Protein AF-A0A1W9VV01-F1 (afdb_monomer_lite)

Radius of gyration: 23.7 Å; chains: 1; bounding box: 53×58×64 Å

Foldseek 3Di:
DWWFDDPLEIEAEPDDDPPTHTDDPVVSLPRPDDYHQDEPEDPVQDDPDDDDQALQPRHDPHDDPCSLQRDPDDPDDDDPSPGRDPPDDDDHDDDDDPLCQLVDQEREDPDWPDDDDQPPPDPVVLVVRCVGVLVVLLVVLCSQLVVLRDHAYEYEDPPFQVSLVSSQQSNQADPVSDGPHSTDDQLSYWGQQQQLLLVQLCVVLCVDPQLPCCVPAKWWKFGNAPLIWIFSGQVDTDPVVRVVSNVSSNCVQVVCVVVVDGPVPSSCPRGVPPVVVQQVVQHWHWIFGDDPQGRMITTWGQDPVTIDGDDGDGDPVSVVSNVVSRVVRNPPD

Secondary structure (DSSP, 8-state):
-EEEEETTEEEEESS--TTSEEE-HHHHHH--SPEEEE----TTTS-S-----SGGGTT-SS-SGGGTS--S---S---GGG-----S-PPP--PPPGGGTTSSSEEEE---S----TT--SHHHHHHHHHHHHHHHHHHHHHHHHTT--SEEEE-SSSHHHHHHHHHHHHTB-TTS-B---S--GGGEEE--HHHHHHHHHHHHTTSGGGTTHHHH-EEEBSSSTT-EEES-SSS--HHHHHHHHHHHHHHHHHHHHTT----HHHHHHTTTHHHHHHHTT--EEEEEEETTEEEEEEEEEETTEEEEPP----HHHHHHHHHHHHHHHT--

Structure (mmCIF, N/CA/C/O backbone):
data_AF-A0A1W9VV01-F1
#
_entry.id   AF-A0A1W9VV01-F1
#
loop_
_atom_site.group_PDB
_atom_site.id
_atom_site.type_symbol
_atom_site.label_atom_id
_atom_site.label_alt_id
_atom_site.label_comp_id
_atom_site.label_asym_id
_atom_site.label_entity_id
_atom_site.label_seq_id
_atom_site.pdbx_PDB_ins_code
_atom_site.Cartn_x
_atom_site.Cartn_y
_atom_site.Cartn_z
_atom_site.occupancy
_atom_site.B_iso_or_equiv
_atom_site.auth_seq_id
_atom_site.auth_comp_id
_atom_site.auth_asym_id
_atom_site.auth_atom_id
_atom_site.pdbx_PDB_model_num
ATOM 1 N N . MET A 1 1 ? -23.853 11.837 32.592 1.00 88.56 1 MET A N 1
ATOM 2 C CA . MET A 1 1 ? -22.541 12.184 32.007 1.00 88.56 1 MET A CA 1
ATOM 3 C C . MET A 1 1 ? -21.807 13.100 32.971 1.00 88.56 1 MET A C 1
ATOM 5 O O . MET A 1 1 ? -22.450 13.929 33.605 1.00 88.56 1 MET A O 1
ATOM 9 N N . PHE A 1 2 ? -20.499 12.924 33.119 1.00 94.12 2 PHE A N 1
ATOM 10 C CA . PHE A 1 2 ? -19.652 13.734 33.989 1.00 94.12 2 PHE A CA 1
ATOM 11 C C . PHE A 1 2 ? -18.648 14.516 33.146 1.00 94.12 2 PHE A C 1
ATOM 13 O O . PHE A 1 2 ? -18.072 13.958 32.209 1.00 94.12 2 PHE A O 1
ATOM 20 N N . PHE A 1 3 ? -18.446 15.783 33.500 1.00 95.31 3 PHE A N 1
ATOM 21 C CA . PHE A 1 3 ? -17.540 16.702 32.821 1.00 95.31 3 PHE A CA 1
ATOM 22 C C . PHE A 1 3 ? -16.411 17.080 33.767 1.00 95.31 3 PHE A C 1
ATOM 24 O O . PHE A 1 3 ? -16.645 17.394 34.936 1.00 95.31 3 PHE A O 1
ATOM 31 N N . TYR A 1 4 ? -15.190 17.058 33.252 1.00 96.62 4 TYR A N 1
ATOM 32 C CA . TYR A 1 4 ? -13.995 17.372 34.016 1.00 96.62 4 TYR A CA 1
ATOM 33 C C . TYR A 1 4 ? -13.084 18.306 33.242 1.00 96.62 4 TYR A C 1
ATOM 35 O O . TYR A 1 4 ? -13.051 18.294 32.009 1.00 96.62 4 TYR A O 1
ATOM 43 N N . LYS A 1 5 ? -12.279 19.054 33.990 1.00 94.56 5 LYS A N 1
ATOM 44 C CA . LYS A 1 5 ? -11.192 19.863 33.459 1.00 94.56 5 LYS A CA 1
ATOM 45 C C . LYS A 1 5 ? -9.866 19.330 33.969 1.00 94.56 5 LYS A C 1
ATOM 47 O O . LYS A 1 5 ? -9.645 19.236 35.175 1.00 94.56 5 LYS A O 1
ATOM 52 N N . LEU A 1 6 ? -8.967 18.997 33.050 1.00 92.94 6 LEU A N 1
ATOM 53 C CA . LEU A 1 6 ? -7.602 18.603 33.378 1.00 92.94 6 LEU A CA 1
ATOM 54 C C . LEU A 1 6 ? -6.635 19.479 32.588 1.00 92.94 6 LEU A C 1
ATOM 56 O O . LEU A 1 6 ? -6.477 19.307 31.377 1.00 92.94 6 LEU A O 1
ATOM 60 N N . LYS A 1 7 ? -5.977 20.409 33.292 1.00 89.06 7 LYS A N 1
ATOM 61 C CA . LYS A 1 7 ? -5.251 21.532 32.675 1.00 89.06 7 LYS A CA 1
ATOM 62 C C . LYS A 1 7 ? -6.224 22.324 31.787 1.00 89.06 7 LYS A C 1
ATOM 64 O O . LYS A 1 7 ? -7.290 22.700 32.264 1.00 89.06 7 LYS A O 1
ATOM 69 N N . ASP A 1 8 ? -5.910 22.488 30.507 1.00 86.81 8 ASP A N 1
ATOM 70 C CA . ASP A 1 8 ? -6.761 23.191 29.541 1.00 86.81 8 ASP A CA 1
ATOM 71 C C . ASP A 1 8 ? -7.667 22.245 28.735 1.00 86.81 8 ASP A C 1
ATOM 73 O O . ASP A 1 8 ? -8.337 22.662 27.802 1.00 86.81 8 ASP A O 1
ATOM 77 N N . ARG A 1 9 ? -7.711 20.948 29.068 1.00 92.38 9 ARG A N 1
ATOM 78 C CA . ARG A 1 9 ? -8.485 19.951 28.310 1.00 92.38 9 ARG A CA 1
ATOM 79 C C . ARG A 1 9 ? -9.783 19.600 29.015 1.00 92.38 9 ARG A C 1
ATOM 81 O O . ARG A 1 9 ? -9.813 19.459 30.240 1.00 92.38 9 ARG A O 1
ATOM 88 N N . ILE A 1 10 ? -10.823 19.377 28.218 1.00 94.94 10 ILE A N 1
ATOM 89 C CA . ILE A 1 10 ? -12.114 18.880 28.694 1.00 94.94 10 ILE A CA 1
ATOM 90 C C . ILE A 1 10 ? -12.129 17.363 28.588 1.00 94.94 10 ILE A C 1
ATOM 92 O O . ILE A 1 10 ? -11.768 16.802 27.553 1.00 94.94 10 ILE A O 1
ATOM 96 N N . LEU A 1 11 ? -12.552 16.702 29.661 1.00 95.12 11 LEU A N 1
ATOM 97 C CA . LEU A 1 11 ? -12.747 15.260 29.700 1.00 95.12 11 LEU A CA 1
ATOM 98 C C . LEU A 1 11 ? -14.219 14.958 29.986 1.00 95.12 11 LEU A C 1
ATOM 100 O O . LEU A 1 11 ? -14.830 15.586 30.849 1.00 95.12 11 LEU A O 1
ATOM 104 N N . ILE A 1 12 ? -14.773 13.972 29.290 1.00 94.25 12 ILE A N 1
ATOM 105 C CA . ILE A 1 12 ? -16.172 13.558 29.415 1.00 94.25 12 ILE A CA 1
ATOM 106 C C . ILE A 1 12 ? -16.223 12.066 29.707 1.00 94.25 12 ILE A C 1
ATOM 108 O O . ILE A 1 12 ? -15.514 11.285 29.080 1.00 94.25 12 ILE A O 1
ATOM 112 N N . SER A 1 13 ? -17.066 11.654 30.650 1.00 92.50 13 SER A N 1
ATOM 113 C CA . SER A 1 13 ? -17.154 10.258 31.082 1.00 92.50 13 SER A CA 1
ATOM 114 C C . SER A 1 13 ? -18.581 9.836 31.438 1.00 92.50 13 SER A C 1
ATOM 116 O O . SER A 1 13 ? -19.396 10.647 31.882 1.00 92.50 13 SER A O 1
ATOM 118 N N . GLN A 1 14 ? -18.873 8.538 31.302 1.00 90.69 14 GLN A N 1
ATOM 119 C CA . GLN A 1 14 ? -20.067 7.906 31.888 1.00 90.69 14 GLN A CA 1
ATOM 120 C C . GLN A 1 14 ? -19.870 7.487 33.350 1.00 90.69 14 GLN A C 1
ATOM 122 O O . GLN A 1 14 ? -20.840 7.279 34.068 1.00 90.69 14 GLN A O 1
ATOM 127 N N . SER A 1 15 ? -18.621 7.360 33.796 1.00 91.38 15 SER A N 1
ATOM 128 C CA . SER A 1 15 ? -18.274 7.007 35.173 1.00 91.38 15 SER A CA 1
ATOM 129 C C . SER A 1 15 ? -17.697 8.199 35.926 1.00 91.38 15 SER A C 1
ATOM 131 O O . SER A 1 15 ? -16.974 9.008 35.341 1.00 91.38 15 SER A O 1
ATOM 133 N N . GLU A 1 16 ? -17.961 8.260 37.227 1.00 94.19 16 GLU A N 1
ATOM 134 C CA . GLU A 1 16 ? -17.388 9.285 38.092 1.00 94.19 16 GLU A CA 1
ATOM 135 C C . GLU A 1 16 ? -15.919 8.983 38.443 1.00 94.19 16 GLU A C 1
ATOM 137 O O . GLU A 1 16 ? -15.538 7.823 38.640 1.00 94.19 16 GLU A O 1
ATOM 142 N N . TYR A 1 17 ? -15.110 10.041 38.502 1.00 93.88 17 TYR A N 1
ATOM 143 C CA . TYR A 1 17 ? -13.709 10.049 38.918 1.00 93.88 17 TYR A CA 1
ATOM 144 C C . TYR A 1 17 ? -13.515 11.131 39.982 1.00 93.88 17 TYR A C 1
ATOM 146 O O . TYR A 1 17 ? -13.617 12.321 39.687 1.00 93.88 17 TYR A O 1
ATOM 154 N N . SER A 1 18 ? -13.262 10.711 41.220 1.00 93.31 18 SER A N 1
ATOM 155 C CA . SER A 1 18 ? -13.102 11.593 42.386 1.00 93.31 18 SER A CA 1
ATOM 156 C C . SER A 1 18 ? -11.842 12.460 42.332 1.00 93.31 18 SER A C 1
ATOM 158 O O . SER A 1 18 ? -11.779 13.526 42.933 1.00 93.31 18 SER A O 1
ATOM 160 N N . GLU A 1 19 ? -10.831 11.988 41.615 1.00 94.19 19 GLU A N 1
ATOM 161 C CA . GLU A 1 19 ? -9.508 12.585 41.481 1.00 94.19 19 GLU A CA 1
ATOM 162 C C . GLU A 1 19 ? -9.430 13.659 40.385 1.00 94.19 19 GLU A C 1
ATOM 164 O O . GLU A 1 19 ? -8.401 14.320 40.237 1.00 94.19 19 GLU A O 1
ATOM 169 N N . LEU A 1 20 ? -10.497 13.832 39.597 1.00 95.06 20 LEU A N 1
ATOM 170 C CA . LEU A 1 20 ? -10.568 14.817 38.522 1.00 95.06 20 LEU A CA 1
ATOM 171 C C . LEU A 1 20 ? -11.398 16.031 38.948 1.00 95.06 20 LEU A C 1
ATOM 173 O O . LEU A 1 20 ? -12.445 15.901 39.579 1.00 95.06 20 LEU A O 1
ATOM 177 N N . ASN A 1 21 ? -10.960 17.225 38.543 1.00 95.12 21 ASN A N 1
ATOM 178 C CA . ASN A 1 21 ? -11.690 18.461 38.814 1.00 95.12 21 ASN A CA 1
ATOM 179 C C . ASN A 1 21 ? -12.990 18.503 37.997 1.00 95.12 21 ASN A C 1
ATOM 181 O O . ASN A 1 21 ? -12.950 18.644 36.771 1.00 95.12 21 ASN A O 1
ATOM 185 N N . ARG A 1 22 ? -14.132 18.350 38.672 1.00 96.88 22 ARG A N 1
ATOM 186 C CA . ARG A 1 22 ? -15.462 18.333 38.056 1.00 96.88 22 ARG A CA 1
ATOM 187 C C . ARG A 1 22 ? -15.891 19.748 37.672 1.00 96.88 22 ARG A C 1
ATOM 189 O O . ARG A 1 22 ? -15.753 20.675 38.461 1.00 96.88 22 ARG A O 1
ATOM 196 N N . ILE A 1 23 ? -16.454 19.885 36.478 1.00 96.44 23 ILE A N 1
ATOM 197 C CA . ILE A 1 23 ? -16.979 21.148 35.947 1.00 96.44 23 ILE A CA 1
ATOM 198 C C . ILE A 1 23 ? -18.443 20.994 35.526 1.00 96.44 23 ILE A C 1
ATOM 200 O O . ILE A 1 23 ? -18.983 19.883 35.482 1.00 96.44 23 ILE A O 1
ATOM 204 N N . SER A 1 24 ? -19.093 22.116 35.222 1.00 95.19 24 SER A N 1
ATOM 205 C CA . SER A 1 24 ? -20.441 22.112 34.647 1.00 95.19 24 SER A CA 1
ATOM 206 C C . SER A 1 24 ? -20.421 21.758 33.153 1.00 95.19 24 SER A C 1
ATOM 208 O O . SER A 1 24 ? -19.409 21.933 32.473 1.00 95.19 24 SER A O 1
ATOM 210 N N . GLU A 1 25 ? -21.554 21.293 32.617 1.00 94.38 25 GLU A N 1
ATOM 211 C CA . GLU A 1 25 ? -21.707 21.097 31.168 1.00 94.38 25 GLU A CA 1
ATOM 212 C C . GLU A 1 25 ? -21.556 22.418 30.399 1.00 94.38 25 GLU A C 1
ATOM 214 O O . GLU A 1 25 ? -20.917 22.443 29.351 1.00 94.38 25 GLU A O 1
ATOM 219 N N . SER A 1 26 ? -22.099 23.521 30.927 1.00 93.62 26 SER A N 1
ATOM 220 C CA . SER A 1 26 ? -21.983 24.846 30.308 1.00 93.62 26 SER A CA 1
ATOM 221 C C . SER A 1 26 ? -20.522 25.268 30.149 1.00 93.62 26 SER A C 1
ATOM 223 O O . SER A 1 26 ? -20.125 25.688 29.067 1.00 93.62 26 SER A O 1
ATOM 225 N N . GLU A 1 27 ? -19.702 25.064 31.185 1.00 93.62 27 GLU A N 1
ATOM 226 C CA . GLU A 1 27 ? -18.260 25.332 31.118 1.00 93.62 27 GLU A CA 1
ATOM 227 C C . GLU A 1 27 ? -17.561 24.429 30.088 1.00 93.62 27 GLU A C 1
ATOM 229 O O . GLU A 1 27 ? -16.717 24.893 29.322 1.00 93.62 27 GLU A O 1
ATOM 234 N N . ALA A 1 28 ? -17.927 23.143 30.021 1.00 92.81 28 ALA A N 1
ATOM 235 C CA . ALA A 1 28 ? -17.377 22.215 29.033 1.00 92.81 28 ALA A CA 1
ATOM 236 C C . ALA A 1 28 ? -17.720 22.626 27.589 1.00 92.81 28 ALA A C 1
ATOM 238 O O . ALA A 1 28 ? -16.863 22.545 26.710 1.00 92.81 28 ALA A O 1
ATOM 239 N N . LYS A 1 29 ? -18.954 23.092 27.362 1.00 92.06 29 LYS A N 1
ATOM 240 C CA . LYS A 1 29 ? -19.480 23.524 26.060 1.00 92.06 29 LYS A CA 1
ATOM 241 C C . LYS A 1 29 ? -18.829 24.809 25.543 1.00 92.06 29 LYS A C 1
ATOM 243 O O . LYS A 1 29 ? -18.696 24.980 24.335 1.00 92.06 29 LYS A O 1
ATOM 248 N N . GLU A 1 30 ? -18.447 25.717 26.435 1.00 91.94 30 GLU A N 1
ATOM 249 C CA . GLU A 1 30 ? -17.781 26.976 26.076 1.00 91.94 30 GLU A CA 1
ATOM 250 C C . GLU A 1 30 ? -16.298 26.793 25.721 1.00 91.94 30 GLU A C 1
ATOM 252 O O . GLU A 1 30 ? -15.673 27.691 25.148 1.00 91.94 30 GLU A O 1
ATOM 257 N N . SER A 1 31 ? -15.728 25.625 26.031 1.00 87.88 31 SER A N 1
ATOM 258 C CA . SER A 1 31 ? -14.343 25.316 25.707 1.00 87.88 31 SER A CA 1
ATOM 259 C C . SER A 1 31 ? -14.107 25.243 24.198 1.00 87.88 31 SER A C 1
ATOM 261 O O . SER A 1 31 ? -14.865 24.630 23.449 1.00 87.88 31 SER A O 1
ATOM 263 N N . LYS A 1 32 ? -12.993 25.831 23.756 1.00 87.06 32 LYS A N 1
ATOM 264 C CA . LYS A 1 32 ? -12.490 25.736 22.374 1.00 87.06 32 LYS A CA 1
ATOM 265 C C . LYS A 1 32 ? -11.388 24.685 22.217 1.00 87.06 32 LYS A C 1
ATOM 267 O O . LYS A 1 32 ? -10.811 24.551 21.141 1.00 87.06 32 LYS A O 1
ATOM 272 N N . GLU A 1 33 ? -11.075 23.981 23.298 1.00 88.81 33 GLU A N 1
ATOM 273 C CA . GLU A 1 33 ? -9.988 23.011 23.366 1.00 88.81 33 GLU A CA 1
ATOM 274 C C . GLU A 1 33 ? -10.444 21.611 22.946 1.00 88.81 33 GLU A C 1
ATOM 276 O O . GLU A 1 33 ? -11.632 21.324 22.797 1.00 88.81 33 GLU A O 1
ATOM 281 N N . ILE A 1 34 ? -9.481 20.703 22.766 1.00 88.56 34 ILE A N 1
ATOM 282 C CA . ILE A 1 34 ? -9.786 19.309 22.428 1.00 88.56 34 ILE A CA 1
ATOM 283 C C . ILE A 1 34 ? -10.550 18.653 23.584 1.00 88.56 34 ILE A C 1
ATOM 285 O O . ILE A 1 34 ? -10.070 18.595 24.721 1.00 88.56 34 ILE A O 1
ATOM 289 N N . ILE A 1 35 ? -11.708 18.092 23.248 1.00 91.69 35 ILE A N 1
ATOM 290 C CA . ILE A 1 35 ? -12.539 17.297 24.147 1.00 91.69 35 ILE A CA 1
ATOM 291 C C . ILE A 1 35 ? -12.110 15.833 24.055 1.00 91.69 35 ILE A C 1
ATOM 293 O O . ILE A 1 35 ? -12.005 15.269 22.966 1.00 91.69 35 ILE A O 1
ATOM 297 N N . TYR A 1 36 ? -11.885 15.207 25.205 1.00 93.19 36 TYR A N 1
ATOM 298 C CA . TYR A 1 36 ? -11.564 13.788 25.312 1.00 93.19 36 TYR A CA 1
ATOM 299 C C . TYR A 1 36 ? -12.731 13.034 25.930 1.00 93.19 36 TYR A C 1
ATOM 301 O O . TYR A 1 36 ? -13.229 13.408 26.990 1.00 93.19 36 TYR A O 1
ATOM 309 N N . ILE A 1 37 ? -13.122 11.927 25.306 1.00 91.94 37 ILE A N 1
ATOM 310 C CA . ILE A 1 37 ? -14.076 10.992 25.897 1.00 91.94 37 ILE A CA 1
ATOM 311 C C . ILE A 1 37 ? -13.296 9.880 26.599 1.00 91.94 37 ILE A C 1
ATOM 313 O O . ILE A 1 37 ? -12.449 9.219 25.997 1.00 91.94 37 ILE A O 1
ATOM 317 N N . LEU A 1 38 ? -13.546 9.710 27.894 1.00 92.12 38 LEU A N 1
ATOM 318 C CA . LEU A 1 38 ? -12.876 8.729 28.735 1.00 92.12 38 LEU A CA 1
ATOM 319 C C . LEU A 1 38 ? -13.610 7.391 28.667 1.00 92.12 38 LEU A C 1
ATOM 321 O O . LEU A 1 38 ? -14.794 7.297 28.990 1.00 92.12 38 LEU A O 1
ATOM 325 N N . ASN A 1 39 ? -12.866 6.348 28.307 1.00 88.69 39 ASN A N 1
ATOM 326 C CA . ASN A 1 39 ? -13.348 4.974 28.250 1.00 88.69 39 ASN A CA 1
ATOM 327 C C . ASN A 1 39 ? -12.611 4.102 29.275 1.00 88.69 39 ASN A C 1
ATOM 329 O O . ASN A 1 39 ? -11.391 4.191 29.420 1.00 88.69 39 ASN A O 1
ATOM 333 N N . ARG A 1 40 ? -13.350 3.240 29.986 1.00 88.06 40 ARG A N 1
ATOM 334 C CA . ARG A 1 40 ? -12.786 2.253 30.925 1.00 88.06 40 ARG A CA 1
ATOM 335 C C . ARG A 1 40 ? -12.491 0.948 30.193 1.00 88.06 40 ARG A C 1
ATOM 337 O O . ARG A 1 40 ? -13.245 -0.013 30.297 1.00 88.06 40 ARG A O 1
ATOM 344 N N . ILE A 1 41 ? -11.392 0.933 29.448 1.00 88.19 41 ILE A N 1
ATOM 345 C CA . ILE A 1 41 ? -10.929 -0.235 28.688 1.00 88.19 41 ILE A CA 1
ATOM 346 C C . ILE A 1 41 ? -9.560 -0.658 29.227 1.00 88.19 41 ILE A C 1
ATOM 348 O O . ILE A 1 41 ? -8.829 0.147 29.804 1.00 88.19 41 ILE A O 1
ATOM 352 N N . ASN A 1 42 ? -9.218 -1.939 29.080 1.00 86.12 42 ASN A N 1
ATOM 353 C CA . ASN A 1 42 ? -7.920 -2.460 29.487 1.00 86.12 42 ASN A CA 1
ATOM 354 C C . ASN A 1 42 ? -6.783 -1.742 28.722 1.00 86.12 42 ASN A C 1
ATOM 356 O O . ASN A 1 42 ? -6.655 -1.957 27.515 1.00 86.12 42 ASN A O 1
ATOM 360 N N . PRO A 1 43 ? -5.908 -0.981 29.406 1.00 83.62 43 PRO A N 1
ATOM 361 C CA . PRO A 1 43 ? -4.875 -0.170 28.759 1.00 83.62 43 PRO A CA 1
ATOM 362 C C . PRO A 1 43 ? -3.779 -0.996 28.072 1.00 83.62 43 PRO A C 1
ATOM 364 O O . PRO A 1 43 ? -3.041 -0.464 27.249 1.00 83.62 43 PRO A O 1
ATOM 367 N N . LEU A 1 44 ? -3.662 -2.292 28.383 1.00 83.25 44 LEU A N 1
ATOM 368 C CA . LEU A 1 44 ? -2.752 -3.211 27.692 1.00 83.25 44 LEU A CA 1
ATOM 369 C C . LEU A 1 44 ? -3.337 -3.740 26.376 1.00 83.25 44 LEU A C 1
ATOM 371 O O . LEU A 1 44 ? -2.618 -4.354 25.590 1.00 83.25 44 LEU A O 1
ATOM 375 N N . LYS A 1 45 ? -4.642 -3.547 26.150 1.00 82.31 45 LYS A N 1
ATOM 376 C CA . LYS A 1 45 ? -5.380 -4.064 24.990 1.00 82.31 45 LYS A CA 1
ATOM 377 C C . LYS A 1 45 ? -6.043 -2.971 24.147 1.00 82.31 45 LYS A C 1
ATOM 379 O O . LYS A 1 45 ? -6.670 -3.308 23.149 1.00 82.31 45 LYS A O 1
ATOM 384 N N . SER A 1 46 ? -5.918 -1.701 24.524 1.00 82.69 46 SER A N 1
ATOM 385 C CA . SER A 1 46 ? -6.538 -0.574 23.823 1.00 82.69 46 SER A CA 1
ATOM 386 C C . SER A 1 46 ? -5.511 0.466 23.388 1.00 82.69 46 SER A C 1
ATOM 388 O O . SER A 1 46 ? -4.425 0.593 23.961 1.00 82.69 46 SER A O 1
ATOM 390 N N . ARG A 1 47 ? -5.856 1.249 22.368 1.00 76.62 47 ARG A N 1
ATOM 391 C CA . ARG A 1 47 ? -5.089 2.424 21.963 1.00 76.62 47 ARG A CA 1
ATOM 392 C C . ARG A 1 47 ? -5.187 3.499 23.039 1.00 76.62 47 ARG A C 1
ATOM 394 O O . ARG A 1 47 ? -6.143 3.588 23.804 1.00 76.62 47 ARG A O 1
ATOM 401 N N . ARG A 1 48 ? -4.174 4.366 23.070 1.00 78.81 48 ARG A N 1
ATOM 402 C CA . ARG A 1 48 ? -4.123 5.489 24.014 1.00 78.81 48 ARG A CA 1
ATOM 403 C C . ARG A 1 48 ? -5.203 6.540 23.726 1.00 78.81 48 ARG A C 1
ATOM 405 O O . ARG A 1 48 ? -5.741 7.113 24.663 1.00 78.81 48 ARG A O 1
ATOM 412 N N . TYR A 1 49 ? -5.454 6.831 22.449 1.00 85.06 49 TYR A N 1
ATOM 413 C CA . TYR A 1 49 ? -6.524 7.709 21.964 1.00 85.06 49 TYR A CA 1
ATOM 414 C C . TYR A 1 49 ? -6.705 7.535 20.446 1.00 85.06 49 TYR A C 1
ATOM 416 O O . TYR A 1 49 ? -5.780 7.108 19.750 1.00 85.06 49 TYR A O 1
ATOM 424 N N . PHE A 1 50 ? -7.879 7.897 19.930 1.00 85.69 50 PHE A N 1
ATOM 425 C CA . PHE A 1 50 ? -8.162 8.064 18.502 1.00 85.69 50 PHE A CA 1
ATOM 426 C C . PHE A 1 50 ? -9.286 9.099 18.324 1.00 85.69 50 PHE A C 1
ATOM 428 O O . PHE A 1 50 ? -9.998 9.416 19.277 1.00 85.69 50 PHE A O 1
ATOM 435 N N . SER A 1 51 ? -9.417 9.664 17.123 1.00 85.81 51 SER A N 1
ATOM 436 C CA . SER A 1 51 ? -10.460 10.650 16.822 1.00 85.81 51 SER A CA 1
ATOM 437 C C . SER A 1 51 ? -11.827 9.987 16.691 1.00 85.81 51 SER A C 1
ATOM 439 O O . SER A 1 51 ? -11.978 9.012 15.958 1.00 85.81 51 SER A O 1
ATOM 441 N N . ILE A 1 52 ? -12.827 10.557 17.356 1.00 84.69 52 ILE A N 1
ATOM 442 C CA . ILE A 1 52 ? -14.219 10.134 17.228 1.00 84.69 52 ILE A CA 1
ATOM 443 C C . ILE A 1 52 ? -14.811 10.776 15.973 1.00 84.69 52 ILE A C 1
ATOM 445 O O . ILE A 1 52 ? -14.858 11.998 15.855 1.00 84.69 52 ILE A O 1
ATOM 449 N N . THR A 1 53 ? -15.245 9.943 15.031 1.00 82.12 53 THR A N 1
ATOM 450 C CA . THR A 1 53 ? -15.837 10.363 13.747 1.00 82.12 53 THR A CA 1
ATOM 451 C C . THR A 1 53 ? -17.327 10.047 13.646 1.00 82.12 53 THR A C 1
ATOM 453 O O . THR A 1 53 ? -17.947 10.303 12.617 1.00 82.12 53 THR A O 1
ATOM 456 N N . ASP A 1 54 ? -17.894 9.446 14.690 1.00 82.25 54 ASP A N 1
ATOM 457 C CA . ASP A 1 54 ? -19.280 9.007 14.743 1.00 82.25 54 ASP A CA 1
ATOM 458 C C . ASP A 1 54 ? -19.747 8.933 16.206 1.00 82.25 54 ASP A C 1
ATOM 460 O O . ASP A 1 54 ? -18.970 8.473 17.053 1.00 82.25 54 ASP A O 1
ATOM 464 N N . PRO A 1 55 ? -20.989 9.343 16.527 1.00 83.62 55 PRO A N 1
ATOM 465 C CA . PRO A 1 55 ? -21.532 9.243 17.880 1.00 83.62 55 PRO A CA 1
ATOM 466 C C . PRO A 1 55 ? -21.413 7.852 18.514 1.00 83.62 55 PRO A C 1
ATOM 468 O O . PRO A 1 55 ? -21.207 7.756 19.721 1.00 83.62 55 PRO A O 1
ATOM 471 N N . SER A 1 56 ? -21.494 6.776 17.720 1.00 83.00 56 SER A N 1
ATOM 472 C CA . SER A 1 56 ? -21.412 5.395 18.222 1.00 83.00 56 SER A CA 1
ATOM 473 C C . SER A 1 56 ? -20.066 5.043 18.877 1.00 83.00 56 SER A C 1
ATOM 475 O O . SER A 1 56 ? -19.986 4.056 19.610 1.00 83.00 56 SER A O 1
ATOM 477 N N . LEU A 1 57 ? -19.026 5.861 18.671 1.00 86.19 57 LEU A N 1
ATOM 478 C CA . LEU A 1 57 ? -17.669 5.640 19.181 1.00 86.19 57 LEU A CA 1
ATOM 479 C C . LEU A 1 57 ? -17.374 6.337 20.522 1.00 86.19 57 LEU A C 1
ATOM 481 O O . LEU A 1 57 ? -16.252 6.230 21.013 1.00 86.19 57 LEU A O 1
ATOM 485 N N . PHE A 1 58 ? -18.327 7.063 21.119 1.00 87.38 58 PHE A N 1
ATOM 486 C CA . PHE A 1 58 ? -18.082 7.827 22.352 1.00 87.38 58 PHE A CA 1
ATOM 487 C C . PHE A 1 58 ? -17.706 6.921 23.528 1.00 87.38 58 PHE A C 1
ATOM 489 O O . PHE A 1 58 ? -16.647 7.089 24.133 1.00 87.38 58 PHE A O 1
ATOM 496 N N . PHE A 1 59 ? -18.559 5.942 23.836 1.00 86.94 59 PHE A N 1
ATOM 497 C CA . PHE A 1 59 ? -18.424 5.107 25.031 1.00 86.94 59 PHE A CA 1
ATOM 498 C C . PHE A 1 59 ? -18.192 3.638 24.675 1.00 86.94 59 PHE A C 1
ATOM 500 O O . PHE A 1 59 ? -19.073 2.789 24.825 1.00 86.94 59 PHE A O 1
ATOM 507 N N . LEU A 1 60 ? -17.003 3.351 24.151 1.00 85.75 60 LEU A N 1
ATOM 508 C CA . LEU A 1 60 ? -16.605 2.008 23.746 1.00 85.75 60 LEU A CA 1
ATOM 509 C C . LEU A 1 60 ? -16.431 1.074 24.945 1.00 85.75 60 LEU A C 1
ATOM 511 O O . LEU A 1 60 ? -15.846 1.433 25.967 1.00 85.75 60 LEU A O 1
ATOM 515 N N . LYS A 1 61 ? -16.880 -0.170 24.773 1.00 82.75 61 LYS A N 1
ATOM 516 C CA . LYS A 1 61 ? -16.639 -1.259 25.734 1.00 82.75 61 LYS A CA 1
ATOM 517 C C . LYS A 1 61 ? -15.330 -1.994 25.450 1.00 82.75 61 LYS A C 1
ATOM 519 O O . LYS A 1 61 ? -14.665 -2.463 26.367 1.00 82.75 61 LYS A O 1
ATOM 524 N N . GLU A 1 62 ? -14.964 -2.076 24.179 1.00 85.38 62 GLU A N 1
ATOM 525 C CA . GLU A 1 62 ? -13.758 -2.728 23.685 1.00 85.38 62 GLU A CA 1
ATOM 526 C C . GLU A 1 62 ? -13.332 -2.082 22.363 1.00 85.38 62 GLU A C 1
ATOM 528 O O . GLU A 1 62 ? -14.103 -1.355 21.743 1.00 85.38 62 GLU A O 1
ATOM 533 N N . GLU A 1 63 ? -12.099 -2.335 21.932 1.00 86.44 63 GLU A N 1
ATOM 534 C CA . GLU A 1 63 ? -11.629 -1.957 20.601 1.00 86.44 63 GLU A CA 1
ATOM 535 C C . GLU A 1 63 ? -11.605 -3.197 19.706 1.00 86.44 63 GLU A C 1
ATOM 537 O O . GLU A 1 63 ? -11.006 -4.213 20.056 1.00 86.44 63 GLU A O 1
ATOM 542 N N . GLY A 1 64 ? -12.242 -3.120 18.539 1.00 82.94 64 GLY A N 1
ATOM 543 C CA . GLY A 1 64 ? -12.340 -4.248 17.618 1.00 82.94 64 GLY A CA 1
ATOM 544 C C . GLY A 1 64 ? -12.866 -3.848 16.244 1.00 82.94 64 GLY A C 1
ATOM 545 O O . GLY A 1 64 ? -12.959 -2.668 15.913 1.00 82.94 64 GLY A O 1
ATOM 546 N N . ILE A 1 65 ? -13.229 -4.838 15.426 1.00 79.31 65 ILE A N 1
ATOM 547 C CA . ILE A 1 65 ? -13.727 -4.592 14.061 1.00 79.31 65 ILE A CA 1
ATOM 548 C C . ILE A 1 65 ? -15.046 -3.804 14.038 1.00 79.31 65 ILE A C 1
ATOM 550 O O . ILE A 1 65 ? -15.317 -3.082 13.080 1.00 79.31 65 ILE A O 1
ATOM 554 N N . HIS A 1 66 ? -15.819 -3.867 15.125 1.00 78.81 66 HIS A N 1
ATOM 555 C CA . HIS A 1 66 ? -17.057 -3.110 15.298 1.00 78.81 66 HIS A CA 1
ATOM 556 C C . HIS A 1 66 ? -16.836 -1.586 15.256 1.00 78.81 66 HIS A C 1
ATOM 558 O O . HIS A 1 66 ? -17.765 -0.850 14.961 1.00 78.81 66 HIS A O 1
ATOM 564 N N . LEU A 1 67 ? -15.606 -1.095 15.471 1.00 82.88 67 LEU A N 1
ATOM 565 C CA . LEU A 1 67 ? -15.267 0.327 15.307 1.00 82.88 67 LEU A CA 1
ATOM 566 C C . LEU A 1 67 ? -15.457 0.823 13.868 1.00 82.88 67 LEU A C 1
ATOM 568 O O . LEU A 1 67 ? -15.640 2.016 13.642 1.00 82.88 67 LEU A O 1
ATOM 572 N N . LEU A 1 68 ? -15.381 -0.088 12.896 1.00 80.44 68 LEU A N 1
ATOM 573 C CA . LEU A 1 68 ? -15.654 0.203 11.490 1.00 80.44 68 LEU A CA 1
ATOM 574 C C . LEU A 1 68 ? -17.144 0.028 11.164 1.00 80.44 68 LEU A C 1
ATOM 576 O O . LEU A 1 68 ? -17.667 0.694 10.276 1.00 80.44 68 LEU A O 1
ATOM 580 N N . GLN A 1 69 ? -17.827 -0.854 11.896 1.00 77.88 69 GLN A N 1
ATOM 581 C CA . GLN A 1 69 ? -19.246 -1.162 11.744 1.00 77.88 69 GLN A CA 1
ATOM 582 C C . GLN A 1 69 ? -20.061 -0.205 12.621 1.00 77.88 69 GLN A C 1
ATOM 584 O O . GLN A 1 69 ? -20.488 -0.556 13.721 1.00 77.88 69 GLN A O 1
ATOM 589 N N . LYS A 1 70 ? -20.242 1.030 12.143 1.00 73.56 70 LYS A N 1
ATOM 590 C CA . LYS A 1 70 ? -21.010 2.067 12.847 1.00 73.56 70 LYS A CA 1
ATOM 591 C C . LYS A 1 70 ? -22.348 1.512 13.342 1.00 73.56 70 LYS A C 1
ATOM 593 O O . LYS A 1 70 ? -23.147 0.999 12.554 1.00 73.56 70 LYS A O 1
ATOM 598 N N . SER A 1 71 ? -22.599 1.621 14.647 1.00 68.81 71 SER A N 1
ATOM 599 C CA . SER A 1 71 ? -23.865 1.159 15.218 1.00 68.81 71 SER A CA 1
ATOM 600 C C . SER A 1 71 ? -24.990 2.097 14.798 1.00 68.81 71 SER A C 1
ATOM 602 O O . SER A 1 71 ? -24.924 3.300 15.039 1.00 68.81 71 SER A O 1
ATOM 604 N N . LYS A 1 72 ? -26.073 1.539 14.246 1.00 64.19 72 LYS A N 1
ATOM 605 C CA . LYS A 1 72 ? -27.309 2.295 13.980 1.00 64.19 72 LYS A CA 1
ATOM 606 C C . LYS A 1 72 ? -28.026 2.718 15.268 1.00 64.19 72 LYS A C 1
ATOM 608 O O . LYS A 1 72 ? -28.916 3.560 15.217 1.00 64.19 72 LYS A O 1
ATOM 613 N N . LYS A 1 73 ? -27.662 2.128 16.412 1.00 65.75 73 LYS A N 1
ATOM 614 C CA . LYS A 1 73 ? -28.274 2.395 17.713 1.00 65.75 73 LYS A CA 1
ATOM 615 C C . LYS A 1 73 ? -27.233 2.938 18.688 1.00 65.75 73 LYS A C 1
ATOM 617 O O . LYS A 1 73 ? -26.232 2.279 18.969 1.00 65.75 73 LYS A O 1
ATOM 622 N N . ILE A 1 74 ? -27.486 4.141 19.186 1.00 68.44 74 ILE A N 1
ATOM 623 C CA . ILE A 1 74 ? -26.694 4.798 20.223 1.00 68.44 74 ILE A CA 1
ATOM 624 C C . ILE A 1 74 ? -27.510 4.679 21.509 1.00 68.44 74 ILE A C 1
ATOM 626 O O . ILE A 1 74 ? -28.606 5.223 21.596 1.00 68.44 74 ILE A O 1
ATOM 630 N N . ASP A 1 75 ? -27.009 3.928 22.490 1.00 64.56 75 ASP A N 1
ATOM 631 C CA . ASP A 1 75 ? -27.736 3.638 23.738 1.00 64.56 75 ASP A CA 1
ATOM 632 C C . ASP A 1 75 ? -27.559 4.739 24.805 1.00 64.56 75 ASP A C 1
ATOM 634 O O . ASP A 1 75 ? -27.713 4.494 26.001 1.00 64.56 75 ASP A O 1
ATOM 638 N N . TYR A 1 76 ? -27.179 5.951 24.402 1.00 70.69 76 TYR A N 1
ATOM 639 C CA . TYR A 1 76 ? -26.887 7.044 25.323 1.00 70.69 76 TYR A CA 1
ATOM 640 C C . TYR A 1 76 ? -27.300 8.398 24.748 1.00 70.69 76 TYR A C 1
ATOM 642 O O . TYR A 1 76 ? -27.097 8.682 23.570 1.00 70.69 76 TYR A O 1
ATOM 650 N N . ASP A 1 77 ? -27.863 9.230 25.622 1.00 75.06 77 ASP A N 1
ATOM 651 C CA . ASP A 1 77 ? -28.260 10.598 25.311 1.00 75.06 77 ASP A CA 1
ATOM 652 C C . ASP A 1 77 ? -27.004 11.482 25.251 1.00 75.06 77 ASP A C 1
ATOM 654 O O . ASP A 1 77 ? -26.338 11.720 26.268 1.00 75.06 77 ASP A O 1
ATOM 658 N N . LEU A 1 78 ? -26.611 11.875 24.036 1.00 80.44 78 LEU A N 1
ATOM 659 C CA . LEU A 1 78 ? -25.498 12.790 23.809 1.00 80.44 78 LEU A CA 1
ATOM 660 C C . LEU A 1 78 ? -26.037 14.213 23.652 1.00 80.44 78 LEU A C 1
ATOM 662 O O . LEU A 1 78 ? -26.878 14.448 22.781 1.00 80.44 78 LEU A O 1
ATOM 666 N N . PRO A 1 79 ? -25.491 15.187 24.398 1.00 85.06 79 PRO A N 1
ATOM 667 C CA . PRO A 1 79 ? -25.733 16.589 24.113 1.00 85.06 79 PRO A CA 1
ATOM 668 C C . PRO A 1 79 ? -25.462 16.922 22.640 1.00 85.06 79 PRO A C 1
ATOM 670 O O . PRO A 1 79 ? -24.419 16.560 22.097 1.00 85.06 79 PRO A O 1
ATOM 673 N N . LEU A 1 80 ? -26.368 17.670 22.001 1.00 82.69 80 LEU A N 1
ATOM 674 C CA . LEU A 1 80 ? -26.273 18.029 20.575 1.00 82.69 80 LEU A CA 1
ATOM 675 C C . LEU A 1 80 ? -24.941 18.696 20.198 1.00 82.69 80 LEU A C 1
ATOM 677 O O . LEU A 1 80 ? -24.451 18.520 19.087 1.00 82.69 80 LEU A O 1
ATOM 681 N N . TRP A 1 81 ? -24.346 19.446 21.126 1.00 87.12 81 TRP A N 1
ATOM 682 C CA . TRP A 1 81 ? -23.075 20.142 20.919 1.00 87.12 81 TRP A CA 1
ATOM 683 C C . TRP A 1 81 ? -21.861 19.200 20.839 1.00 87.12 81 TRP A C 1
ATOM 685 O O . TRP A 1 81 ? -20.798 19.625 20.398 1.00 87.12 81 TRP A O 1
ATOM 695 N N . LEU A 1 82 ? -22.019 17.930 21.232 1.00 85.31 82 LEU A N 1
ATOM 696 C CA . LEU A 1 82 ? -21.006 16.882 21.102 1.00 85.31 82 LEU A CA 1
ATOM 697 C C . LEU A 1 82 ? -21.157 16.057 19.824 1.00 85.31 82 LEU A C 1
ATOM 699 O O . LEU A 1 82 ? -20.362 15.148 19.615 1.00 85.31 82 LEU A O 1
ATOM 703 N N . ASN A 1 83 ? -22.143 16.330 18.968 1.00 79.00 83 ASN A N 1
ATOM 704 C CA . ASN A 1 83 ? -22.311 15.565 17.738 1.00 79.00 83 ASN A CA 1
ATOM 705 C C . ASN A 1 83 ? -21.096 15.784 16.808 1.00 79.00 83 ASN A C 1
ATOM 707 O O . ASN A 1 83 ? -20.913 16.901 16.314 1.00 79.00 83 ASN A O 1
ATOM 711 N N . PRO A 1 84 ? -20.247 14.763 16.566 1.00 69.38 84 PRO A N 1
ATOM 712 C CA . PRO A 1 84 ? -19.151 14.892 15.623 1.00 69.38 84 PRO A CA 1
ATOM 713 C C . PRO A 1 84 ? -19.771 15.121 14.242 1.00 69.38 84 PRO A C 1
ATOM 715 O O . PRO A 1 84 ? -20.597 14.332 13.793 1.00 69.38 84 PRO A O 1
ATOM 718 N N . PHE A 1 85 ? -19.418 16.237 13.605 1.00 66.19 85 PHE A N 1
ATOM 719 C CA . PHE A 1 85 ? -19.925 16.674 12.301 1.00 66.19 85 PHE A CA 1
ATOM 720 C C . PHE A 1 85 ? -20.161 15.495 11.338 1.00 66.19 85 PHE A C 1
ATOM 722 O O . PHE A 1 85 ? -19.200 14.849 10.920 1.00 66.19 85 PHE A O 1
ATOM 729 N N . THR A 1 86 ? -21.409 15.200 10.963 1.00 60.50 86 THR A N 1
ATOM 730 C CA . THR A 1 86 ? -21.707 14.095 10.030 1.00 60.50 86 THR A CA 1
ATOM 731 C C . THR A 1 86 ? -22.732 14.478 8.962 1.00 60.50 86 THR A C 1
ATOM 733 O O . THR A 1 86 ? -23.721 13.787 8.753 1.00 60.50 86 THR A O 1
ATOM 736 N N . ASP A 1 87 ? -22.444 15.529 8.189 1.00 61.72 87 ASP A N 1
ATOM 737 C CA . ASP A 1 87 ? -23.084 15.702 6.869 1.00 61.72 87 ASP A CA 1
ATOM 738 C C . ASP A 1 87 ? -22.540 14.692 5.832 1.00 61.72 87 ASP A C 1
ATOM 740 O O . ASP A 1 87 ? -23.096 14.523 4.748 1.00 61.72 87 ASP A O 1
ATOM 744 N N . TYR A 1 88 ? -21.444 13.993 6.156 1.00 64.75 88 TYR A N 1
ATOM 745 C CA . TYR A 1 88 ? -20.795 13.022 5.278 1.00 64.75 88 TYR A CA 1
ATOM 746 C C . TYR A 1 88 ? -21.230 11.588 5.596 1.00 64.75 88 TYR A C 1
ATOM 748 O O . TYR A 1 88 ? -20.933 11.050 6.666 1.00 64.75 88 TYR A O 1
ATOM 756 N N . GLN A 1 89 ? -21.867 10.932 4.625 1.00 70.81 89 GLN A N 1
ATOM 757 C CA . GLN A 1 89 ? -22.093 9.488 4.663 1.00 70.81 89 GLN A CA 1
ATOM 758 C C . GLN A 1 89 ? -20.799 8.755 4.291 1.00 70.81 89 GLN A C 1
ATOM 760 O O . GLN A 1 89 ? -20.310 8.847 3.165 1.00 70.81 89 GLN A O 1
ATOM 765 N N . PHE A 1 90 ? -20.230 8.032 5.256 1.00 75.62 90 PHE A N 1
ATOM 766 C CA . PHE A 1 90 ? -19.130 7.101 5.001 1.00 75.62 90 PHE A CA 1
ATOM 767 C C . PHE A 1 90 ? -19.666 5.816 4.347 1.00 75.62 90 PHE A C 1
ATOM 769 O O . PHE A 1 90 ? -20.820 5.463 4.597 1.00 75.62 90 PHE A O 1
ATOM 776 N N . PRO A 1 91 ? -18.849 5.089 3.558 1.00 82.38 91 PRO A N 1
ATOM 777 C CA . PRO A 1 91 ? -19.241 3.788 3.023 1.00 82.38 91 PRO A CA 1
ATOM 778 C C . PRO A 1 91 ? -19.659 2.821 4.134 1.00 82.38 91 PRO A C 1
ATOM 780 O O . PRO A 1 91 ? -19.046 2.797 5.205 1.00 82.38 91 PRO A O 1
ATOM 783 N N . GLU A 1 92 ? -20.683 2.011 3.871 1.00 84.69 92 GLU A N 1
ATOM 784 C CA . GLU A 1 92 ? -21.087 0.959 4.799 1.00 84.69 92 GLU A CA 1
ATOM 785 C C . GLU A 1 92 ? -19.993 -0.109 4.912 1.00 84.69 92 GLU A C 1
ATOM 787 O O . GLU A 1 92 ? -19.381 -0.513 3.921 1.00 84.69 92 GLU A O 1
ATOM 792 N N . VAL A 1 93 ? -19.760 -0.581 6.136 1.00 87.69 93 VAL A N 1
ATOM 793 C CA . VAL A 1 93 ? -18.805 -1.651 6.428 1.00 87.69 93 VAL A CA 1
ATOM 794 C C . VAL A 1 93 ? -19.545 -2.771 7.136 1.00 87.69 93 VAL A C 1
ATOM 796 O O . VAL A 1 93 ? -20.180 -2.556 8.168 1.00 87.69 93 VAL A O 1
ATOM 799 N N . TYR A 1 94 ? -19.436 -3.981 6.602 1.00 87.69 94 TYR A N 1
ATOM 800 C CA . TYR A 1 94 ? -20.051 -5.176 7.164 1.00 87.69 94 TYR A CA 1
ATOM 801 C C . TYR A 1 94 ? -19.113 -6.372 7.027 1.00 87.69 94 TYR A C 1
ATOM 803 O O . TYR A 1 94 ? -18.191 -6.389 6.213 1.00 87.69 94 TYR A O 1
ATOM 811 N N . GLN A 1 95 ? -19.313 -7.364 7.891 1.00 89.25 95 GLN A N 1
ATOM 812 C CA . GLN A 1 95 ? -18.547 -8.601 7.848 1.00 89.25 95 GLN A CA 1
ATOM 813 C C . GLN A 1 95 ? -19.075 -9.494 6.723 1.00 89.25 95 GLN A C 1
ATOM 815 O O . GLN A 1 95 ? -20.284 -9.680 6.588 1.00 89.25 95 GLN A O 1
ATOM 820 N N . LEU A 1 96 ? -18.164 -10.068 5.943 1.00 91.69 96 LEU A N 1
ATOM 821 C CA . LEU A 1 96 ? -18.492 -11.029 4.896 1.00 91.69 96 LEU A CA 1
ATOM 822 C C . LEU A 1 96 ? -18.301 -12.463 5.383 1.00 91.69 96 LEU A C 1
ATOM 824 O O . LEU A 1 96 ? -17.443 -12.746 6.222 1.00 91.69 96 LEU A O 1
ATOM 828 N N . ARG A 1 97 ? -19.089 -13.368 4.801 1.00 93.56 97 ARG A N 1
ATOM 829 C CA . ARG A 1 97 ? -18.801 -14.802 4.827 1.00 93.56 97 ARG A CA 1
ATOM 830 C C . ARG A 1 97 ? -17.777 -15.133 3.750 1.00 93.56 97 ARG A C 1
ATOM 832 O O . ARG A 1 97 ? -17.686 -14.434 2.740 1.00 93.56 97 ARG A O 1
ATOM 839 N N . GLU A 1 98 ? -17.023 -16.198 3.966 1.00 90.69 98 GLU A N 1
ATOM 840 C CA . GLU A 1 98 ? -15.910 -16.584 3.103 1.00 90.69 98 GLU A CA 1
ATOM 841 C C . GLU A 1 98 ? -16.336 -16.832 1.649 1.00 90.69 98 GLU A C 1
ATOM 843 O O . GLU A 1 98 ? -15.643 -16.431 0.720 1.00 90.69 98 GLU A O 1
ATOM 848 N N . GLU A 1 99 ? -17.517 -17.408 1.428 1.00 92.94 99 GLU A N 1
ATOM 849 C CA . GLU A 1 99 ? -18.050 -17.680 0.094 1.00 92.94 99 GLU A CA 1
ATOM 850 C C . GLU A 1 99 ? -18.338 -16.422 -0.746 1.00 92.94 99 GLU A C 1
ATOM 852 O O . GLU A 1 99 ? -18.436 -16.530 -1.971 1.00 92.94 99 GLU A O 1
ATOM 857 N N . ASN A 1 100 ? -18.440 -15.253 -0.099 1.00 95.25 100 ASN A N 1
ATOM 858 C CA . ASN A 1 100 ? -18.831 -13.978 -0.706 1.00 95.25 100 ASN A CA 1
ATOM 859 C C . ASN A 1 100 ? -17.648 -13.020 -0.932 1.00 95.25 100 ASN A C 1
ATOM 861 O O . ASN A 1 100 ? -17.836 -11.944 -1.486 1.00 95.25 100 ASN A O 1
ATOM 865 N N . ILE A 1 101 ? -16.424 -13.363 -0.515 1.00 95.38 101 ILE A N 1
ATOM 866 C CA . ILE A 1 101 ? -15.280 -12.425 -0.544 1.00 95.38 101 ILE A CA 1
ATOM 867 C C . ILE A 1 101 ? -14.879 -11.960 -1.955 1.00 95.38 101 ILE A C 1
ATOM 869 O O . ILE A 1 101 ? -14.235 -10.924 -2.093 1.00 95.38 101 ILE A O 1
ATOM 873 N N . PHE A 1 102 ? -15.245 -12.723 -2.990 1.00 97.75 102 PHE A N 1
ATOM 874 C CA . PHE A 1 102 ? -14.975 -12.406 -4.398 1.00 97.75 102 PHE A CA 1
ATOM 875 C C . PHE A 1 102 ? -16.185 -11.814 -5.133 1.00 97.75 102 PHE A C 1
ATOM 877 O O . PHE A 1 102 ? -16.103 -11.584 -6.336 1.00 97.75 102 PHE A O 1
ATOM 884 N N . ASP A 1 103 ? -17.284 -11.532 -4.428 1.00 96.56 103 ASP A N 1
ATOM 885 C CA . ASP A 1 103 ? -18.397 -10.733 -4.949 1.00 96.56 103 ASP A CA 1
ATOM 886 C C . ASP A 1 103 ? -18.083 -9.236 -4.784 1.00 96.56 103 ASP A C 1
ATOM 888 O O . ASP A 1 103 ? -18.626 -8.539 -3.927 1.00 96.56 103 ASP A O 1
ATOM 892 N N . CYS A 1 104 ? -17.072 -8.768 -5.519 1.00 96.75 104 CYS A N 1
ATOM 893 C CA . CYS A 1 104 ? -16.592 -7.390 -5.463 1.00 96.75 104 CYS A CA 1
ATOM 894 C C . CYS A 1 104 ? -15.810 -6.995 -6.728 1.00 96.75 104 CYS A C 1
ATOM 896 O O . CYS A 1 104 ? -15.365 -7.843 -7.499 1.00 96.75 104 CYS A O 1
ATOM 898 N N . ASP A 1 105 ? -15.578 -5.696 -6.918 1.00 96.62 105 ASP A N 1
ATOM 899 C CA . ASP A 1 105 ? -14.700 -5.189 -7.986 1.00 96.62 105 ASP A CA 1
ATOM 900 C C . ASP A 1 105 ? -13.215 -5.192 -7.590 1.00 96.62 105 ASP A C 1
ATOM 902 O O . ASP A 1 105 ? -12.323 -5.175 -8.442 1.00 96.62 105 ASP A O 1
ATOM 906 N N . MET A 1 106 ? -12.925 -5.201 -6.287 1.00 97.81 106 MET A N 1
ATOM 907 C CA . MET A 1 106 ? -11.568 -5.189 -5.752 1.00 97.81 106 MET A CA 1
ATOM 908 C C . MET A 1 106 ? -11.494 -5.974 -4.442 1.00 97.81 106 MET A C 1
ATOM 910 O O . MET A 1 106 ? -12.090 -5.592 -3.438 1.00 97.81 106 MET A O 1
ATOM 914 N N . PHE A 1 107 ? -10.688 -7.033 -4.446 1.00 98.25 107 PHE A N 1
ATOM 915 C CA . PHE A 1 107 ? -10.312 -7.792 -3.260 1.00 98.25 107 PHE A CA 1
ATOM 916 C C . PHE A 1 107 ? -8.973 -7.270 -2.729 1.00 98.25 107 PHE A C 1
ATOM 918 O O . PHE A 1 107 ? -8.011 -7.174 -3.490 1.00 98.25 107 PHE A O 1
ATOM 925 N N . VAL A 1 108 ? -8.888 -6.945 -1.434 1.00 97.88 108 VAL A N 1
ATOM 926 C CA . VAL A 1 108 ? -7.683 -6.362 -0.817 1.00 97.88 108 VAL A CA 1
ATOM 927 C C . VAL A 1 108 ? -7.102 -7.307 0.236 1.00 97.88 108 VAL A C 1
ATOM 929 O O . VAL A 1 108 ? -7.674 -7.509 1.306 1.00 97.88 108 VAL A O 1
ATOM 932 N N . PHE A 1 109 ? -5.927 -7.863 -0.050 1.00 97.19 109 PHE A N 1
ATOM 933 C CA . PHE A 1 109 ? -5.211 -8.777 0.830 1.00 97.19 109 PHE A CA 1
ATOM 934 C C . PHE A 1 109 ? -4.277 -8.026 1.792 1.00 97.19 109 PHE A C 1
ATOM 936 O O . PHE A 1 109 ? -3.213 -7.534 1.398 1.00 97.19 109 PHE A O 1
ATOM 943 N N . CYS A 1 110 ? -4.672 -7.988 3.068 1.00 93.50 110 CYS A N 1
ATOM 944 C CA . CYS A 1 110 ? -3.915 -7.387 4.180 1.00 93.50 110 CYS A CA 1
ATOM 945 C C . CYS A 1 110 ? -3.468 -8.406 5.246 1.00 93.50 110 CYS A C 1
ATOM 947 O O . CYS A 1 110 ? -2.941 -8.016 6.289 1.00 93.50 110 CYS A O 1
ATOM 949 N N . ALA A 1 111 ? -3.730 -9.701 5.042 1.00 89.69 111 ALA A N 1
ATOM 950 C CA . ALA A 1 111 ? -3.438 -10.728 6.038 1.00 89.69 111 ALA A CA 1
ATOM 951 C C . ALA A 1 111 ? -1.930 -10.998 6.146 1.00 89.69 111 ALA A C 1
ATOM 953 O O . ALA A 1 111 ? -1.210 -10.977 5.145 1.00 89.69 111 ALA A O 1
ATOM 954 N N . THR A 1 112 ? -1.453 -11.278 7.359 1.00 85.38 112 THR A N 1
ATOM 955 C CA . THR A 1 112 ? -0.067 -11.685 7.610 1.00 85.38 112 THR A CA 1
ATOM 956 C C . THR A 1 112 ? 0.000 -12.704 8.747 1.00 85.38 112 THR A C 1
ATOM 958 O O . THR A 1 112 ? -0.727 -12.563 9.729 1.00 85.38 112 THR A O 1
ATOM 961 N N . VAL A 1 113 ? 0.886 -13.704 8.649 1.00 80.44 113 VAL A N 1
ATOM 962 C CA . VAL A 1 113 ? 1.170 -14.661 9.744 1.00 80.44 113 VAL A CA 1
ATOM 963 C C . VAL A 1 113 ? 1.784 -13.986 10.975 1.00 80.44 113 VAL A C 1
ATOM 965 O O . VAL A 1 113 ? 1.740 -14.523 12.077 1.00 80.44 113 VAL A O 1
ATOM 968 N N . GLY A 1 114 ? 2.350 -12.794 10.796 1.00 69.00 114 GLY A N 1
ATOM 969 C CA . GLY A 1 114 ? 2.930 -11.993 11.861 1.00 69.00 114 GLY A CA 1
ATOM 970 C C . GLY A 1 114 ? 3.595 -10.737 11.313 1.00 69.00 114 GLY A C 1
ATOM 971 O O . GLY A 1 114 ? 3.947 -10.652 10.135 1.00 69.00 114 GLY A O 1
ATOM 972 N N . VAL A 1 115 ? 3.752 -9.735 12.174 1.00 66.00 115 VAL A N 1
ATOM 973 C CA . VAL A 1 115 ? 4.576 -8.557 11.884 1.00 66.00 115 VAL A CA 1
ATOM 974 C C . VAL A 1 115 ? 5.831 -8.666 12.747 1.00 66.00 115 VAL A C 1
ATOM 976 O O . VAL A 1 115 ? 5.667 -8.784 13.964 1.00 66.00 115 VAL A O 1
ATOM 979 N N . PRO A 1 116 ? 7.042 -8.596 12.165 1.00 65.75 116 PRO A N 1
ATOM 980 C CA . PRO A 1 116 ? 8.289 -8.723 12.905 1.00 65.75 116 PRO A CA 1
ATOM 981 C C . PRO A 1 116 ? 8.354 -7.760 14.087 1.00 65.75 116 PRO A C 1
ATOM 983 O O . PRO A 1 116 ? 7.887 -6.607 14.011 1.00 65.75 116 PRO A O 1
ATOM 986 N N . SER A 1 117 ? 8.949 -8.237 15.178 1.00 66.50 117 SER A N 1
ATOM 987 C CA . SER A 1 117 ? 9.196 -7.425 16.364 1.00 66.50 117 SER A CA 1
ATOM 988 C C . SER A 1 117 ? 10.171 -6.284 16.049 1.00 66.50 117 SER A C 1
ATOM 990 O O . SER A 1 117 ? 10.813 -6.240 14.996 1.00 66.50 117 SER A O 1
ATOM 992 N N . LEU A 1 118 ? 10.255 -5.295 16.942 1.00 60.44 118 LEU A N 1
ATOM 993 C CA . LEU A 1 118 ? 11.240 -4.220 16.807 1.00 60.44 118 LEU A CA 1
ATOM 994 C C . LEU A 1 118 ? 12.653 -4.836 16.865 1.00 60.44 118 LEU A C 1
ATOM 996 O O . LEU A 1 118 ? 13.036 -5.344 17.910 1.00 60.44 118 LEU A O 1
ATOM 1000 N N . GLY A 1 119 ? 13.399 -4.801 15.752 1.00 58.41 119 GLY A N 1
ATOM 1001 C CA . GLY A 1 119 ? 14.790 -5.282 15.669 1.00 58.41 119 GLY A CA 1
ATOM 1002 C C . GLY A 1 119 ? 15.046 -6.473 14.734 1.00 58.41 119 GLY A C 1
ATOM 1003 O O . GLY A 1 119 ? 16.203 -6.776 14.465 1.00 58.41 119 GLY A O 1
ATOM 1004 N N . GLU A 1 120 ? 14.008 -7.110 14.185 1.00 60.31 120 GLU A N 1
ATOM 1005 C CA . GLU A 1 120 ? 14.127 -8.346 13.385 1.00 60.31 120 GLU A CA 1
ATOM 1006 C C . GLU A 1 120 ? 13.980 -8.122 11.861 1.00 60.31 120 GLU A C 1
ATOM 1008 O O . GLU A 1 120 ? 13.477 -8.976 11.146 1.00 60.31 120 GLU A O 1
ATOM 1013 N N . GLU A 1 121 ? 14.372 -6.972 11.308 1.00 57.50 121 GLU A N 1
ATOM 1014 C CA . GLU A 1 121 ? 14.202 -6.685 9.866 1.00 57.50 121 GLU A CA 1
ATOM 1015 C C . GLU A 1 121 ? 15.417 -7.131 9.025 1.00 57.50 121 GLU A C 1
ATOM 1017 O O . GLU A 1 121 ? 16.096 -6.311 8.408 1.00 57.50 121 GLU A O 1
ATOM 1022 N N . GLN A 1 122 ? 15.704 -8.437 9.012 1.00 62.91 122 GLN A N 1
ATOM 1023 C CA . GLN A 1 122 ? 16.751 -9.049 8.174 1.00 62.91 122 GLN A CA 1
ATOM 1024 C C . GLN A 1 122 ? 16.154 -9.797 6.967 1.00 62.91 122 GLN A C 1
ATOM 1026 O O . GLN A 1 122 ? 14.959 -10.099 6.941 1.00 62.91 122 GLN A O 1
ATOM 1031 N N . GLU A 1 123 ? 16.978 -10.105 5.959 1.00 65.12 123 GLU A N 1
ATOM 1032 C CA . GLU A 1 123 ? 16.565 -10.818 4.734 1.00 65.12 123 GLU A CA 1
ATOM 1033 C C . GLU A 1 123 ? 15.864 -12.157 5.043 1.00 65.12 123 GLU A C 1
ATOM 1035 O O . GLU A 1 123 ? 14.807 -12.446 4.478 1.00 65.12 123 GLU A O 1
ATOM 1040 N N . ASP A 1 124 ? 16.348 -12.888 6.051 1.00 70.56 124 ASP A N 1
ATOM 1041 C CA . ASP A 1 124 ? 15.729 -14.12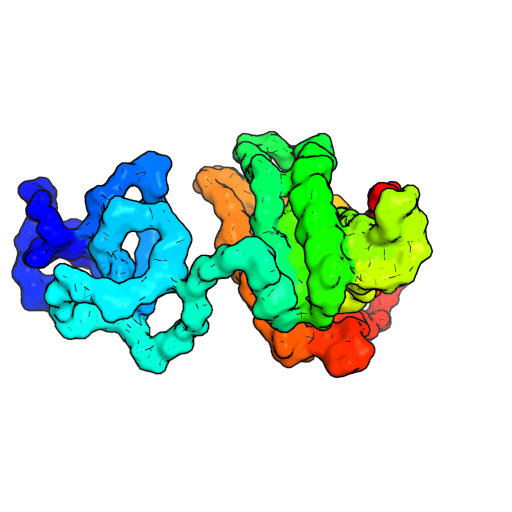2 6.557 1.00 70.56 124 ASP A CA 1
ATOM 1042 C C . ASP A 1 124 ? 14.288 -13.925 7.039 1.00 70.56 124 ASP A C 1
ATOM 1044 O O . ASP A 1 124 ? 13.440 -14.806 6.893 1.00 70.56 124 ASP A O 1
ATOM 1048 N N . VAL A 1 125 ? 13.973 -12.762 7.609 1.00 74.81 125 VAL A N 1
ATOM 1049 C CA . VAL A 1 125 ? 12.625 -12.472 8.106 1.00 74.81 125 VAL A CA 1
ATOM 1050 C C . VAL A 1 125 ? 11.675 -12.169 6.959 1.00 74.81 125 VAL A C 1
ATOM 1052 O O . VAL A 1 125 ? 10.543 -12.649 6.977 1.00 74.81 125 VAL A O 1
ATOM 1055 N N . ARG A 1 126 ? 12.142 -11.473 5.917 1.00 81.12 126 ARG A N 1
ATOM 1056 C CA . ARG A 1 126 ? 11.360 -11.269 4.689 1.00 81.12 126 ARG A CA 1
ATOM 1057 C C . ARG A 1 126 ? 11.006 -12.606 4.032 1.00 81.12 126 ARG A C 1
ATOM 1059 O O . ARG A 1 126 ? 9.866 -12.782 3.605 1.00 81.12 126 ARG A O 1
ATOM 1066 N N . MET A 1 127 ? 11.948 -13.550 3.990 1.00 83.56 127 MET A N 1
ATOM 1067 C CA . MET A 1 127 ? 11.699 -14.889 3.444 1.00 83.56 127 MET A CA 1
ATOM 1068 C C . MET A 1 127 ? 10.766 -15.721 4.328 1.00 83.56 127 MET A C 1
ATOM 1070 O O . MET A 1 127 ? 9.817 -16.306 3.813 1.00 83.56 127 MET A O 1
ATOM 1074 N N . LYS A 1 128 ? 10.917 -15.686 5.658 1.00 84.88 128 LYS A N 1
ATOM 1075 C CA . LYS A 1 128 ? 9.954 -16.318 6.582 1.00 84.88 128 LYS A CA 1
ATOM 1076 C C . LYS A 1 128 ? 8.538 -15.751 6.433 1.00 84.88 128 LYS A C 1
ATOM 1078 O O . LYS A 1 128 ? 7.561 -16.500 6.426 1.00 84.88 128 LYS A O 1
ATOM 1083 N N . GLN A 1 129 ? 8.409 -14.429 6.291 1.00 86.31 129 GLN A N 1
ATOM 1084 C CA . GLN A 1 129 ? 7.121 -13.790 6.011 1.00 86.31 129 GLN A CA 1
ATOM 1085 C C . GLN A 1 129 ? 6.553 -14.255 4.673 1.00 86.31 129 GLN A C 1
ATOM 1087 O O . GLN A 1 129 ? 5.365 -14.561 4.602 1.00 86.31 129 GLN A O 1
ATOM 1092 N N . PHE A 1 130 ? 7.386 -14.345 3.632 1.00 91.00 130 PHE A N 1
ATOM 1093 C CA . PHE A 1 130 ? 6.966 -14.885 2.344 1.00 91.00 130 PHE A CA 1
ATOM 1094 C C . PHE A 1 130 ? 6.447 -16.318 2.476 1.00 91.00 130 PHE A C 1
ATOM 1096 O O . PHE A 1 130 ? 5.348 -16.598 2.015 1.00 91.00 130 PHE A O 1
ATOM 1103 N N . GLU A 1 131 ? 7.169 -17.219 3.141 1.00 90.25 131 GLU A N 1
ATOM 1104 C CA . GLU A 1 131 ? 6.742 -18.612 3.328 1.00 90.25 131 GLU A CA 1
ATOM 1105 C C . GLU A 1 131 ? 5.389 -18.727 4.044 1.00 90.25 131 GLU A C 1
ATOM 1107 O O . GLU A 1 131 ? 4.542 -19.532 3.654 1.00 90.25 131 GLU A O 1
ATOM 1112 N N . GLY A 1 132 ? 5.156 -17.911 5.075 1.00 91.62 132 GLY A N 1
ATOM 1113 C CA . GLY A 1 132 ? 3.878 -17.888 5.784 1.00 91.62 132 GLY A CA 1
ATOM 1114 C C . GLY A 1 132 ? 2.749 -17.274 4.955 1.00 91.62 132 GLY A C 1
ATOM 1115 O O . GLY A 1 132 ? 1.691 -17.881 4.777 1.00 91.62 132 GLY A O 1
ATOM 1116 N N . ASN A 1 133 ? 2.978 -16.079 4.412 1.00 94.81 133 ASN A N 1
ATOM 1117 C CA . ASN A 1 133 ? 1.957 -15.307 3.703 1.00 94.81 133 ASN A CA 1
ATOM 1118 C C . ASN A 1 133 ? 1.630 -15.902 2.328 1.00 94.81 133 ASN A C 1
ATOM 1120 O O . ASN A 1 133 ? 0.480 -15.828 1.897 1.00 94.8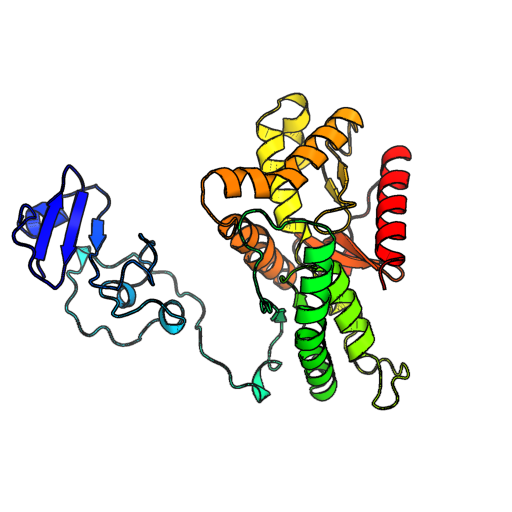1 133 ASN A O 1
ATOM 1124 N N . SER A 1 134 ? 2.598 -16.543 1.666 1.00 95.19 134 SER A N 1
ATOM 1125 C CA . SER A 1 134 ? 2.397 -17.222 0.380 1.00 95.19 134 SER A CA 1
ATOM 1126 C C . SER A 1 134 ? 1.416 -18.386 0.497 1.00 95.19 134 SER A C 1
ATOM 1128 O O . SER A 1 134 ? 0.581 -18.549 -0.389 1.00 95.19 134 SER A O 1
ATOM 1130 N N . LYS A 1 135 ? 1.446 -19.152 1.598 1.00 94.75 135 LYS A N 1
ATOM 1131 C CA . LYS A 1 135 ? 0.485 -20.240 1.856 1.00 94.75 135 LYS A CA 1
ATOM 1132 C C . LYS A 1 135 ? -0.940 -19.711 1.960 1.00 94.75 135 LYS A C 1
ATOM 1134 O O . LYS A 1 135 ? -1.838 -20.253 1.319 1.00 94.75 135 LYS A O 1
ATOM 1139 N N . ILE A 1 136 ? -1.124 -18.629 2.719 1.00 96.06 136 ILE A N 1
ATOM 1140 C CA . ILE A 1 136 ? -2.431 -17.993 2.907 1.00 96.06 136 ILE A CA 1
ATOM 1141 C C . ILE A 1 136 ? -2.923 -17.424 1.575 1.00 96.06 136 ILE A C 1
ATOM 1143 O O . ILE A 1 136 ? -4.000 -17.784 1.113 1.00 96.06 136 ILE A O 1
ATOM 1147 N N . ILE A 1 137 ? -2.137 -16.564 0.922 1.00 97.75 137 ILE A N 1
ATOM 1148 C CA . ILE A 1 137 ? -2.583 -15.875 -0.295 1.00 97.75 137 ILE A CA 1
ATOM 1149 C C . ILE A 1 137 ? -2.804 -16.840 -1.466 1.00 97.75 137 ILE A C 1
ATOM 1151 O O . ILE A 1 137 ? -3.687 -16.612 -2.287 1.00 97.75 137 ILE A O 1
ATOM 1155 N N . SER A 1 138 ? -2.050 -17.944 -1.522 1.00 97.19 138 SER A N 1
ATOM 1156 C CA . SER A 1 138 ? -2.233 -19.007 -2.517 1.00 97.19 138 SER A CA 1
ATOM 1157 C C . SER A 1 138 ? -3.600 -19.671 -2.404 1.00 97.19 138 SER A C 1
ATOM 1159 O O . SER A 1 138 ? -4.173 -20.074 -3.413 1.00 97.19 138 SER A O 1
ATOM 1161 N N . ASP A 1 139 ? -4.138 -19.770 -1.191 1.00 96.50 139 ASP A N 1
ATOM 1162 C CA . ASP A 1 139 ? -5.484 -20.281 -0.971 1.00 96.50 139 ASP A CA 1
ATOM 1163 C C . ASP A 1 139 ? -6.554 -19.335 -1.517 1.00 96.50 139 ASP A C 1
ATOM 1165 O O . ASP A 1 139 ? -7.435 -19.751 -2.268 1.00 96.50 139 ASP A O 1
ATOM 1169 N N . TYR A 1 140 ? -6.401 -18.035 -1.261 1.00 97.75 140 TYR A N 1
ATOM 1170 C CA . TYR A 1 140 ? -7.253 -17.013 -1.869 1.00 97.75 140 TYR A CA 1
ATOM 1171 C C . TYR A 1 140 ? -7.107 -16.966 -3.396 1.00 97.75 140 TYR A C 1
ATOM 1173 O O . TYR A 1 140 ? -8.098 -16.755 -4.085 1.00 97.75 140 TYR A O 1
ATOM 1181 N N . ALA A 1 141 ? -5.916 -17.213 -3.950 1.00 98.12 141 ALA A N 1
ATOM 1182 C CA . ALA A 1 141 ? -5.712 -17.287 -5.397 1.00 98.12 141 ALA A CA 1
ATOM 1183 C C . ALA A 1 141 ? -6.475 -18.464 -6.034 1.00 98.12 141 ALA A C 1
ATOM 1185 O O . ALA A 1 141 ? -7.099 -18.294 -7.083 1.00 98.12 141 ALA A O 1
ATOM 1186 N N . ARG A 1 142 ? -6.485 -19.641 -5.387 1.00 97.31 142 ARG A N 1
ATOM 1187 C CA . ARG A 1 142 ? -7.295 -20.794 -5.825 1.00 97.31 142 ARG A CA 1
ATOM 1188 C C . ARG A 1 142 ? -8.790 -20.502 -5.733 1.00 97.31 142 ARG A C 1
ATOM 1190 O O . ARG A 1 142 ? -9.510 -20.735 -6.696 1.00 97.31 142 ARG A O 1
ATOM 1197 N N . LYS A 1 143 ? -9.244 -19.899 -4.635 1.00 97.12 143 LYS A N 1
ATOM 1198 C CA . LYS A 1 143 ? -10.648 -19.490 -4.472 1.00 97.12 143 LYS A CA 1
ATOM 1199 C C . LYS A 1 143 ? -11.068 -18.441 -5.507 1.00 97.12 143 LYS A C 1
ATOM 1201 O O . LYS A 1 143 ? -12.159 -18.532 -6.064 1.00 97.12 143 LYS A O 1
ATOM 1206 N N . ALA A 1 144 ? -10.194 -17.484 -5.827 1.00 98.12 144 ALA A N 1
ATOM 1207 C CA . ALA A 1 144 ? -10.436 -16.499 -6.880 1.00 98.12 144 ALA A CA 1
ATOM 1208 C C . ALA A 1 144 ? -10.615 -17.175 -8.248 1.00 98.12 144 ALA A C 1
ATOM 1210 O O . ALA A 1 144 ? -11.528 -16.824 -8.996 1.00 98.12 144 ALA A O 1
ATOM 1211 N N . ARG A 1 145 ? -9.777 -18.177 -8.551 1.00 97.69 145 ARG A N 1
ATOM 1212 C CA . ARG A 1 145 ? -9.881 -19.018 -9.751 1.00 97.69 145 ARG A CA 1
ATOM 1213 C C . ARG A 1 145 ? -11.202 -19.796 -9.780 1.00 97.69 145 ARG A C 1
ATOM 1215 O O . ARG A 1 145 ? -11.927 -19.709 -10.765 1.00 97.69 145 ARG A O 1
ATOM 1222 N N . GLU A 1 146 ? -11.550 -20.505 -8.706 1.00 96.25 146 GLU A N 1
ATOM 1223 C CA . GLU A 1 146 ? -12.806 -21.270 -8.590 1.00 96.25 146 GLU A CA 1
ATOM 1224 C C . GLU A 1 146 ? -14.045 -20.389 -8.795 1.00 96.25 146 GLU A C 1
ATOM 1226 O O . GLU A 1 146 ? -15.007 -20.793 -9.447 1.00 96.25 146 GLU A O 1
ATOM 1231 N N . LYS A 1 147 ? -14.005 -19.156 -8.281 1.00 97.12 147 LYS A N 1
ATOM 1232 C CA . LYS A 1 147 ? -15.070 -18.158 -8.434 1.00 97.12 147 LYS A CA 1
ATOM 1233 C C . LYS A 1 147 ? -14.997 -17.371 -9.742 1.00 97.12 147 LYS A C 1
ATOM 1235 O O . LYS A 1 147 ? -15.843 -16.513 -9.969 1.00 97.12 147 LYS A O 1
ATOM 1240 N N . SER A 1 148 ? -14.018 -17.646 -10.609 1.00 97.12 148 SER A N 1
ATOM 1241 C CA . SER A 1 148 ? -13.792 -16.904 -11.856 1.00 97.12 148 SER A CA 1
ATOM 1242 C C . SER A 1 148 ? -13.735 -15.381 -11.648 1.00 97.12 148 SER A C 1
ATOM 1244 O O . SER A 1 148 ? -14.280 -14.625 -12.456 1.00 97.12 148 SER A O 1
ATOM 1246 N N . PHE A 1 149 ? -13.092 -14.936 -10.562 1.00 98.31 149 PHE A N 1
ATOM 1247 C CA . PHE A 1 149 ? -13.062 -13.541 -10.122 1.00 98.31 149 PHE A CA 1
ATOM 1248 C C . PHE A 1 149 ? -12.604 -12.584 -11.233 1.00 98.31 149 PHE A C 1
ATOM 1250 O O . PHE A 1 149 ? -11.566 -12.787 -11.869 1.00 98.31 149 PHE A O 1
ATOM 1257 N N . LYS A 1 150 ? -13.388 -11.525 -11.469 1.00 96.62 150 LYS A N 1
ATOM 1258 C CA . LYS A 1 150 ? -13.160 -10.549 -12.551 1.00 96.62 150 LYS A CA 1
ATOM 1259 C C . LYS A 1 150 ? -12.598 -9.211 -12.078 1.00 96.62 150 LYS A C 1
ATOM 1261 O O . LYS A 1 150 ? -12.155 -8.424 -12.909 1.00 96.62 150 LYS A O 1
ATOM 1266 N N . GLY A 1 151 ? -12.596 -8.969 -10.769 1.00 97.38 151 GLY A N 1
ATOM 1267 C CA . GLY A 1 151 ? -12.082 -7.740 -10.181 1.00 97.38 151 GLY A CA 1
ATOM 1268 C C . GLY A 1 151 ? -10.555 -7.689 -10.084 1.00 97.38 151 GLY A C 1
ATOM 1269 O O . GLY A 1 151 ? -9.831 -8.522 -10.641 1.00 97.38 151 GLY A O 1
ATOM 1270 N N . ILE A 1 152 ? -10.073 -6.691 -9.342 1.00 98.44 152 ILE A N 1
ATOM 1271 C CA . ILE A 1 152 ? -8.658 -6.493 -9.015 1.00 98.44 152 ILE A CA 1
ATOM 1272 C C . ILE A 1 152 ? -8.302 -7.232 -7.725 1.00 98.44 152 ILE A C 1
ATOM 1274 O O . ILE A 1 152 ? -8.935 -7.043 -6.690 1.00 98.44 152 ILE A O 1
ATOM 1278 N N . PHE A 1 153 ? -7.246 -8.036 -7.777 1.00 98.69 153 PHE A N 1
ATOM 1279 C CA . PHE A 1 153 ? -6.621 -8.670 -6.625 1.00 98.69 153 PHE A CA 1
ATOM 1280 C C . PHE A 1 153 ? -5.472 -7.779 -6.129 1.00 98.69 153 PHE A C 1
ATOM 1282 O O . PHE A 1 153 ? -4.343 -7.827 -6.627 1.00 98.69 153 PHE A O 1
ATOM 1289 N N . ALA A 1 154 ? -5.786 -6.921 -5.162 1.00 98.56 154 ALA A N 1
ATOM 1290 C CA . ALA A 1 154 ? -4.874 -5.964 -4.555 1.00 98.56 154 ALA A CA 1
ATOM 1291 C C . ALA A 1 154 ? -4.140 -6.585 -3.361 1.00 98.56 154 ALA A C 1
ATOM 1293 O O . ALA A 1 154 ? -4.757 -7.158 -2.468 1.00 98.56 154 ALA A O 1
ATOM 1294 N N . ILE A 1 155 ? -2.820 -6.440 -3.309 1.00 98.50 155 ILE A N 1
ATOM 1295 C CA . ILE A 1 155 ? -1.966 -7.032 -2.275 1.00 98.50 155 ILE A CA 1
ATOM 1296 C C . ILE A 1 155 ? -1.242 -5.909 -1.545 1.00 98.50 155 ILE A C 1
ATOM 1298 O O . ILE A 1 155 ? -0.552 -5.105 -2.168 1.00 98.50 155 ILE A O 1
ATOM 1302 N N . ILE A 1 156 ? -1.402 -5.844 -0.225 1.00 96.44 156 ILE A N 1
ATOM 1303 C CA . ILE A 1 156 ? -0.716 -4.866 0.636 1.00 96.44 156 ILE A CA 1
ATOM 1304 C C . ILE A 1 156 ? 0.336 -5.554 1.506 1.00 96.44 156 ILE A C 1
ATOM 1306 O O . ILE A 1 156 ? 1.363 -4.951 1.804 1.00 96.44 156 ILE A O 1
ATOM 1310 N N . SER A 1 157 ? 0.087 -6.802 1.906 1.00 94.25 157 SER A N 1
ATOM 1311 C CA . SER A 1 157 ? 0.987 -7.569 2.766 1.00 94.25 157 SER A CA 1
ATOM 1312 C C . SER A 1 157 ? 2.386 -7.737 2.176 1.00 94.25 157 SER A C 1
ATOM 1314 O O . SER A 1 157 ? 2.552 -7.900 0.969 1.00 94.25 157 SER A O 1
ATOM 1316 N N . ASP A 1 158 ? 3.386 -7.773 3.055 1.00 91.25 158 ASP A N 1
ATOM 1317 C CA . ASP A 1 158 ? 4.776 -8.018 2.685 1.00 91.25 158 ASP A CA 1
ATOM 1318 C C . ASP A 1 158 ? 5.115 -9.520 2.611 1.00 91.25 158 ASP A C 1
ATOM 1320 O O . ASP A 1 158 ? 4.546 -10.320 3.364 1.00 91.25 158 ASP A O 1
ATOM 1324 N N . PRO A 1 159 ? 6.083 -9.920 1.763 1.00 92.12 159 PRO A N 1
ATOM 1325 C CA . PRO A 1 159 ? 6.738 -9.113 0.730 1.00 92.12 159 PRO A CA 1
ATOM 1326 C C . PRO A 1 159 ? 5.882 -9.014 -0.539 1.00 92.12 159 PRO A C 1
ATOM 1328 O O . PRO A 1 159 ? 5.708 -9.985 -1.277 1.00 92.12 159 PRO A O 1
ATOM 1331 N N . VAL A 1 160 ? 5.384 -7.809 -0.805 1.00 94.44 160 VAL A N 1
ATOM 1332 C CA . VAL A 1 160 ? 4.271 -7.571 -1.731 1.00 94.44 160 VAL A CA 1
ATOM 1333 C C . VAL A 1 160 ? 4.527 -8.043 -3.164 1.00 94.44 160 VAL A C 1
ATOM 1335 O O . VAL A 1 160 ? 3.668 -8.693 -3.758 1.00 94.44 160 VAL A O 1
ATOM 1338 N N . ASP A 1 161 ? 5.715 -7.776 -3.708 1.00 94.06 161 ASP A N 1
ATOM 1339 C CA . ASP A 1 161 ? 6.053 -8.081 -5.102 1.00 94.06 161 ASP A CA 1
ATOM 1340 C C . ASP A 1 161 ? 6.111 -9.603 -5.336 1.00 94.06 161 ASP A C 1
ATOM 1342 O O . ASP A 1 161 ? 5.620 -10.121 -6.340 1.00 94.06 161 ASP A O 1
ATOM 1346 N N . LEU A 1 162 ? 6.631 -10.343 -4.350 1.00 94.25 162 LEU A N 1
ATOM 1347 C CA . LEU A 1 162 ? 6.719 -11.805 -4.390 1.00 94.25 162 LEU A CA 1
ATOM 1348 C C . LEU A 1 162 ? 5.353 -12.457 -4.194 1.00 94.25 162 LEU A C 1
ATOM 1350 O O . LEU A 1 162 ? 5.049 -13.460 -4.837 1.00 94.25 162 LEU A O 1
ATOM 1354 N N . LEU A 1 163 ? 4.505 -11.883 -3.337 1.00 96.88 163 LEU A N 1
ATOM 1355 C CA . LEU A 1 163 ? 3.136 -12.361 -3.163 1.00 96.88 163 LEU A CA 1
ATOM 1356 C C . LEU A 1 163 ? 2.301 -12.152 -4.435 1.00 96.88 163 LEU A C 1
ATOM 1358 O O . LEU A 1 163 ? 1.502 -13.025 -4.765 1.00 96.88 163 LEU A O 1
ATOM 1362 N N . CYS A 1 164 ? 2.534 -11.078 -5.204 1.00 97.81 164 CYS A N 1
ATOM 1363 C CA . CYS A 1 164 ? 1.926 -10.919 -6.533 1.00 97.81 164 CYS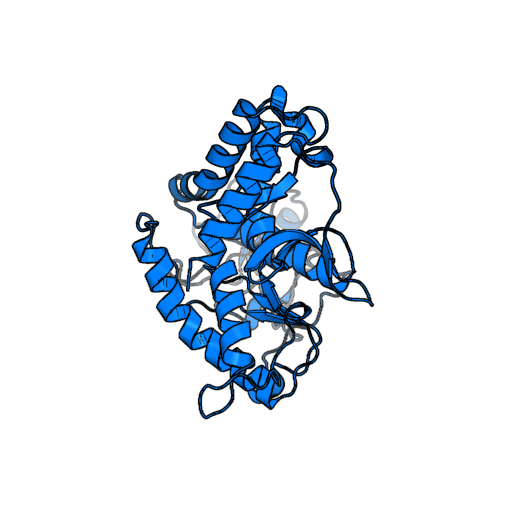 A CA 1
ATOM 1364 C C . CYS A 1 164 ? 2.306 -12.077 -7.465 1.00 97.81 164 CYS A C 1
ATOM 1366 O O . CYS A 1 164 ? 1.433 -12.697 -8.076 1.00 97.81 164 CYS A O 1
ATOM 1368 N N . LYS A 1 165 ? 3.602 -12.416 -7.522 1.00 96.12 165 LYS A N 1
ATOM 1369 C CA . LYS A 1 165 ? 4.100 -13.556 -8.304 1.00 96.12 165 LYS A CA 1
ATOM 1370 C C . LYS A 1 165 ? 3.480 -14.873 -7.822 1.00 96.12 165 LYS A C 1
ATOM 1372 O O . LYS A 1 165 ? 2.990 -15.638 -8.645 1.00 96.12 165 LYS A O 1
ATOM 1377 N N . ALA A 1 166 ? 3.409 -15.110 -6.511 1.00 96.62 166 ALA A N 1
ATOM 1378 C CA . ALA A 1 166 ? 2.787 -16.309 -5.943 1.00 96.62 166 ALA A CA 1
ATOM 1379 C C . ALA A 1 166 ? 1.302 -16.445 -6.325 1.00 96.62 166 ALA A C 1
ATOM 1381 O O . ALA A 1 166 ? 0.867 -17.532 -6.700 1.00 96.62 166 ALA A O 1
ATOM 1382 N N . VAL A 1 167 ? 0.534 -15.350 -6.293 1.00 98.06 167 VAL A N 1
ATOM 1383 C CA . VAL A 1 167 ? -0.875 -15.344 -6.724 1.00 98.06 167 VAL A CA 1
ATOM 1384 C C . VAL A 1 167 ? -1.000 -15.693 -8.202 1.00 98.06 167 VAL A C 1
ATOM 1386 O O . VAL A 1 167 ? -1.818 -16.544 -8.553 1.00 98.06 167 VAL A O 1
ATOM 1389 N N . PHE A 1 168 ? -0.175 -15.086 -9.062 1.00 97.62 168 PHE A N 1
ATOM 1390 C CA . PHE A 1 168 ? -0.195 -15.374 -10.495 1.00 97.62 168 PHE A CA 1
ATOM 1391 C C . PHE A 1 168 ? 0.132 -16.842 -10.781 1.00 97.62 168 PHE A C 1
ATOM 1393 O O . PHE A 1 168 ? -0.603 -17.498 -11.516 1.00 97.62 168 PHE A O 1
ATOM 1400 N N . LEU A 1 169 ? 1.204 -17.366 -10.180 1.00 96.19 169 LEU A N 1
ATOM 1401 C CA . LEU A 1 169 ? 1.649 -18.740 -10.403 1.00 96.19 169 LEU A CA 1
ATOM 1402 C C . LEU A 1 169 ? 0.630 -19.753 -9.874 1.00 96.19 169 LEU A C 1
ATOM 1404 O O . LEU A 1 169 ? 0.253 -20.666 -10.600 1.00 96.19 169 LEU A O 1
ATOM 1408 N N . THR A 1 170 ? 0.160 -19.592 -8.635 1.00 96.94 170 THR A N 1
ATOM 1409 C CA . THR A 1 170 ? -0.768 -20.551 -8.022 1.00 96.94 170 THR A CA 1
ATOM 1410 C C . THR A 1 170 ? -2.158 -20.490 -8.652 1.00 96.94 170 THR A C 1
ATOM 1412 O O . THR A 1 170 ? -2.763 -21.530 -8.891 1.00 96.94 170 THR A O 1
ATOM 1415 N N . GLY A 1 171 ? -2.675 -19.294 -8.948 1.00 97.31 171 GLY A N 1
ATOM 1416 C CA . GLY A 1 171 ? -4.004 -19.143 -9.542 1.00 97.31 171 GLY A CA 1
ATOM 1417 C C . GLY A 1 171 ? -4.097 -19.695 -10.968 1.00 97.31 171 GLY A C 1
ATOM 1418 O O . GLY A 1 171 ? -5.168 -20.129 -11.388 1.00 97.31 171 GLY A O 1
ATOM 1419 N N . ASN A 1 172 ? -2.991 -19.711 -11.718 1.00 97.88 172 ASN A N 1
ATOM 1420 C CA . ASN A 1 172 ? -2.969 -20.138 -13.122 1.00 97.88 172 ASN A CA 1
ATOM 1421 C C . ASN A 1 172 ? -2.514 -21.585 -13.349 1.00 97.88 172 ASN A C 1
ATOM 1423 O O . ASN A 1 172 ? -2.352 -21.983 -14.503 1.00 97.88 172 ASN A O 1
ATOM 1427 N N . LYS A 1 173 ? -2.344 -22.362 -12.275 1.00 97.50 173 LYS A N 1
ATOM 1428 C CA . LYS A 1 173 ? -2.079 -23.800 -12.330 1.00 97.50 173 LYS A CA 1
ATOM 1429 C C . LYS A 1 173 ? -3.341 -24.611 -12.051 1.00 97.50 173 LYS A C 1
ATOM 1431 O O . LYS A 1 173 ? -4.200 -24.188 -11.275 1.00 97.50 173 LYS A O 1
ATOM 1436 N N . ASP A 1 174 ? -3.448 -25.772 -12.682 1.00 95.19 174 ASP A N 1
ATOM 1437 C CA . ASP A 1 174 ? -4.504 -26.744 -12.416 1.00 95.19 174 ASP A CA 1
ATOM 1438 C C . ASP A 1 174 ? -4.176 -27.658 -11.215 1.00 95.19 174 ASP A C 1
ATOM 1440 O O . ASP A 1 174 ? -3.193 -27.459 -10.499 1.00 95.19 174 ASP A O 1
ATOM 1444 N N . ALA A 1 175 ? -5.020 -28.668 -10.973 1.00 92.19 175 ALA A N 1
ATOM 1445 C CA . ALA A 1 175 ? -4.839 -29.617 -9.871 1.00 92.19 175 ALA A CA 1
ATOM 1446 C C . ALA A 1 175 ? -3.605 -30.529 -10.026 1.00 92.19 175 ALA A C 1
ATOM 1448 O O . ALA A 1 175 ? -3.144 -31.088 -9.032 1.00 92.19 175 ALA A O 1
ATOM 1449 N N . SER A 1 176 ? -3.074 -30.682 -11.244 1.00 94.06 176 SER A N 1
ATOM 1450 C CA . SER A 1 176 ? -1.830 -31.411 -11.514 1.00 94.06 176 SER A CA 1
ATOM 1451 C C . SER A 1 176 ? -0.583 -30.530 -11.371 1.00 94.06 176 SER A C 1
ATOM 1453 O O . SER A 1 176 ? 0.529 -31.046 -11.303 1.00 94.06 176 SER A O 1
ATOM 1455 N N . GLY A 1 177 ? -0.768 -29.210 -11.250 1.00 94.44 177 GLY A N 1
ATOM 1456 C CA . GLY A 1 177 ? 0.303 -28.223 -11.125 1.00 94.44 177 GLY A CA 1
ATOM 1457 C C . GLY A 1 177 ? 0.757 -27.616 -12.456 1.00 94.44 177 GLY A C 1
ATOM 1458 O O . GLY A 1 177 ? 1.676 -26.789 -12.448 1.00 94.44 177 GLY A O 1
ATOM 1459 N N . GLU A 1 178 ? 0.101 -27.973 -13.562 1.00 97.38 178 GLU A N 1
ATOM 1460 C CA . GLU A 1 178 ? 0.392 -27.480 -14.908 1.00 97.38 178 GLU A CA 1
ATOM 1461 C C . GLU A 1 178 ? -0.323 -26.159 -15.198 1.00 97.38 178 GLU A C 1
ATOM 1463 O O . GLU A 1 178 ? -1.414 -25.894 -14.689 1.00 97.38 178 GLU A O 1
ATOM 1468 N N . PHE A 1 179 ? 0.295 -25.302 -16.015 1.00 97.25 179 PHE A N 1
ATOM 1469 C CA . PHE A 1 179 ? -0.296 -24.013 -16.373 1.00 97.25 179 PHE A CA 1
ATOM 1470 C C . PHE A 1 179 ? -1.432 -24.176 -17.381 1.00 97.25 179 PHE A C 1
ATOM 1472 O O . PHE A 1 179 ? -1.217 -24.609 -18.511 1.00 97.25 179 PHE A O 1
ATOM 1479 N N . ASP A 1 180 ? -2.625 -23.723 -17.002 1.00 97.44 180 ASP A N 1
ATOM 1480 C CA . ASP A 1 180 ? -3.788 -23.655 -17.892 1.00 97.44 180 ASP A CA 1
ATOM 1481 C C . ASP A 1 180 ? -4.374 -22.240 -18.017 1.00 97.44 180 ASP A C 1
ATOM 1483 O O . ASP A 1 180 ? -5.323 -22.026 -18.772 1.00 97.44 180 ASP A O 1
ATOM 1487 N N . PHE A 1 181 ? -3.809 -21.279 -17.276 1.00 97.25 181 PHE A N 1
ATOM 1488 C CA . PHE A 1 181 ? -4.143 -19.853 -17.321 1.00 97.25 181 PHE A CA 1
ATOM 1489 C C . PHE A 1 181 ? -5.629 -19.524 -17.098 1.00 97.25 181 PHE A C 1
ATOM 1491 O O . PHE A 1 181 ? -6.115 -18.482 -17.535 1.00 97.25 181 PHE A O 1
ATOM 1498 N N . LYS A 1 182 ? -6.362 -20.389 -16.383 1.00 97.44 182 LYS A N 1
ATOM 1499 C CA . LYS A 1 182 ? -7.773 -20.152 -16.016 1.00 97.44 182 LYS A CA 1
ATOM 1500 C C . LYS A 1 182 ? -7.954 -19.339 -14.729 1.00 97.44 182 LYS A C 1
ATOM 1502 O O . LYS A 1 182 ? -9.073 -19.213 -14.237 1.00 97.44 182 LYS A O 1
ATOM 1507 N N . GLY A 1 183 ? -6.862 -18.840 -14.155 1.00 97.75 183 GLY A N 1
ATOM 1508 C CA . GLY A 1 183 ? -6.870 -18.012 -12.957 1.00 97.75 183 GLY A CA 1
ATOM 1509 C C . GLY A 1 183 ? -7.013 -16.529 -13.261 1.00 97.75 183 GLY A C 1
ATOM 1510 O O . GLY A 1 183 ? -7.698 -16.111 -14.192 1.00 97.75 183 GLY A O 1
ATOM 1511 N N . LEU A 1 184 ? -6.345 -15.726 -12.437 1.00 98.00 184 LEU A N 1
ATOM 1512 C CA . LEU A 1 184 ? -6.278 -14.280 -12.602 1.00 98.00 184 LEU A CA 1
ATOM 1513 C C . LEU A 1 184 ? -5.293 -13.920 -13.714 1.00 98.00 184 LEU A C 1
ATOM 1515 O O . LEU A 1 184 ? -4.141 -14.370 -13.703 1.00 98.00 184 LEU A O 1
ATOM 1519 N N . ALA A 1 185 ? -5.717 -13.046 -14.625 1.00 96.56 185 ALA A N 1
ATOM 1520 C CA . ALA A 1 185 ? -4.804 -12.412 -15.564 1.00 96.56 185 ALA A CA 1
ATOM 1521 C C . ALA A 1 185 ? -3.791 -11.536 -14.811 1.00 96.56 185 ALA A C 1
ATOM 1523 O O . ALA A 1 185 ? -4.088 -10.977 -13.754 1.00 96.56 185 ALA A O 1
ATOM 1524 N N . ALA A 1 186 ? -2.597 -11.364 -15.379 1.00 95.75 186 ALA A N 1
ATOM 1525 C CA . ALA A 1 186 ? -1.528 -10.600 -14.740 1.00 95.75 186 ALA A CA 1
ATOM 1526 C C . ALA A 1 186 ? -1.935 -9.145 -14.411 1.00 95.75 186 ALA A C 1
ATOM 1528 O O . ALA A 1 186 ? -1.582 -8.633 -13.353 1.00 95.75 186 ALA A O 1
ATOM 1529 N N . ASP A 1 187 ? -2.751 -8.520 -15.266 1.00 94.75 187 ASP A N 1
ATOM 1530 C CA . ASP A 1 187 ? -3.279 -7.158 -15.080 1.00 94.75 187 ASP A CA 1
ATOM 1531 C C . ASP A 1 187 ? -4.313 -7.023 -13.945 1.00 94.75 187 ASP A C 1
ATOM 1533 O O . ASP A 1 187 ? -4.553 -5.912 -13.456 1.00 94.75 187 ASP A O 1
ATOM 1537 N N . GLN A 1 188 ? -4.913 -8.137 -13.506 1.00 97.44 188 GLN A N 1
ATOM 1538 C CA . GLN A 1 188 ? -5.810 -8.157 -12.348 1.00 97.44 188 GLN A CA 1
ATOM 1539 C C . GLN A 1 188 ? -5.036 -8.126 -11.026 1.00 97.44 188 GLN A C 1
ATOM 1541 O O . GLN A 1 188 ? -5.624 -7.810 -9.997 1.00 97.44 188 GLN A O 1
ATOM 1546 N N . ILE A 1 189 ? -3.740 -8.448 -11.021 1.00 98.50 189 ILE A N 1
ATOM 1547 C CA . ILE A 1 189 ? -2.935 -8.584 -9.803 1.00 98.50 189 ILE A CA 1
ATOM 1548 C C . ILE A 1 189 ? -2.096 -7.322 -9.607 1.00 98.50 189 ILE A C 1
ATOM 1550 O O . ILE A 1 189 ? -1.369 -6.897 -10.506 1.00 98.50 189 ILE A O 1
ATOM 1554 N N . ARG A 1 190 ? -2.180 -6.712 -8.419 1.00 98.44 190 ARG A N 1
ATOM 1555 C CA . ARG A 1 190 ? -1.456 -5.469 -8.105 1.00 98.44 190 ARG A CA 1
ATOM 1556 C C . ARG A 1 190 ? -0.892 -5.471 -6.696 1.00 98.44 190 ARG A C 1
ATOM 1558 O O . ARG A 1 190 ? -1.602 -5.777 -5.743 1.00 98.44 190 ARG A O 1
ATOM 1565 N N . GLY A 1 191 ? 0.361 -5.048 -6.564 1.00 98.25 191 GLY A N 1
ATOM 1566 C CA . GLY A 1 191 ? 1.045 -4.914 -5.279 1.00 98.25 191 GLY A CA 1
ATOM 1567 C C . GLY A 1 191 ? 1.166 -3.460 -4.833 1.00 98.25 191 GLY A C 1
ATOM 1568 O O . GLY A 1 191 ? 1.653 -2.615 -5.571 1.00 98.25 191 GLY A O 1
ATOM 1569 N N . TYR A 1 192 ? 0.783 -3.127 -3.609 1.00 98.19 192 TYR A N 1
ATOM 1570 C CA . TYR A 1 192 ? 0.726 -1.744 -3.129 1.00 98.19 192 TYR A CA 1
ATOM 1571 C C . TYR A 1 192 ? 1.875 -1.366 -2.182 1.00 98.19 192 TYR A C 1
ATOM 1573 O O . TYR A 1 192 ? 1.674 -0.630 -1.225 1.00 98.19 192 TYR A O 1
ATOM 1581 N N . GLY A 1 193 ? 3.112 -1.799 -2.441 1.00 95.31 193 GLY A N 1
ATOM 1582 C CA . GLY A 1 193 ? 4.266 -1.416 -1.604 1.00 95.31 193 GLY A CA 1
ATOM 1583 C C . GLY A 1 193 ? 5.024 -0.164 -2.050 1.00 95.31 193 GLY A C 1
ATOM 1584 O O . GLY A 1 193 ? 5.653 0.502 -1.226 1.00 95.31 193 GLY A O 1
ATOM 1585 N N . LEU A 1 194 ? 4.982 0.199 -3.335 1.00 97.62 194 LEU A N 1
ATOM 1586 C CA . LEU A 1 194 ? 5.799 1.312 -3.840 1.00 97.62 194 LEU A CA 1
ATOM 1587 C C . LEU A 1 194 ? 5.272 2.691 -3.400 1.00 97.62 194 LEU A C 1
ATOM 1589 O O . LEU A 1 194 ? 6.060 3.612 -3.193 1.00 97.62 194 LEU A O 1
ATOM 1593 N N . GLY A 1 195 ? 3.959 2.835 -3.198 1.00 97.44 195 GLY A N 1
ATOM 1594 C CA . GLY A 1 195 ? 3.335 4.101 -2.801 1.00 97.44 195 GLY A CA 1
ATOM 1595 C C . GLY A 1 195 ? 3.886 4.681 -1.495 1.00 97.44 195 GLY A C 1
ATOM 1596 O O . GLY A 1 195 ? 4.223 5.865 -1.446 1.00 97.44 195 GLY A O 1
ATOM 1597 N N . VAL A 1 196 ? 4.089 3.855 -0.462 1.00 97.00 196 VAL A N 1
ATOM 1598 C CA . VAL A 1 196 ? 4.714 4.321 0.788 1.00 97.00 196 VAL A CA 1
ATOM 1599 C C . VAL A 1 196 ? 6.192 4.684 0.611 1.00 97.00 196 VAL A C 1
ATOM 1601 O O . VAL A 1 196 ? 6.664 5.618 1.260 1.00 97.00 196 VAL A O 1
ATOM 1604 N N . MET A 1 197 ? 6.917 4.015 -0.291 1.00 97.81 197 MET A N 1
ATOM 1605 C CA . MET A 1 197 ? 8.309 4.374 -0.600 1.00 97.81 197 MET A CA 1
ATOM 1606 C C . MET A 1 197 ? 8.366 5.728 -1.308 1.00 97.81 197 MET A C 1
ATOM 1608 O O . MET A 1 197 ? 9.137 6.597 -0.912 1.00 97.81 197 MET A O 1
ATOM 1612 N N . HIS A 1 198 ? 7.480 5.966 -2.276 1.00 98.19 198 HIS A N 1
ATOM 1613 C CA . HIS A 1 198 ? 7.366 7.276 -2.909 1.00 98.19 198 HIS A CA 1
ATOM 1614 C C . HIS A 1 198 ? 7.007 8.374 -1.893 1.00 98.19 198 HIS A C 1
ATOM 1616 O O . HIS A 1 198 ? 7.661 9.413 -1.873 1.00 98.19 198 HIS A O 1
ATOM 1622 N N . ALA A 1 199 ? 6.033 8.141 -1.007 1.00 97.56 199 ALA A N 1
ATOM 1623 C CA . ALA A 1 199 ? 5.630 9.117 0.009 1.00 97.56 199 ALA A CA 1
ATOM 1624 C C . ALA A 1 199 ? 6.768 9.471 0.986 1.00 97.56 199 ALA A C 1
ATOM 1626 O O . ALA A 1 199 ? 6.939 10.634 1.353 1.00 97.56 199 ALA A O 1
ATOM 1627 N N . ARG A 1 200 ? 7.584 8.485 1.378 1.00 97.50 200 ARG A N 1
ATOM 1628 C CA . ARG A 1 200 ? 8.795 8.702 2.187 1.00 97.50 200 ARG A CA 1
ATOM 1629 C C . ARG A 1 200 ? 9.839 9.522 1.444 1.00 97.50 200 ARG A C 1
ATOM 1631 O O . ARG A 1 200 ? 10.383 10.453 2.028 1.00 97.50 200 ARG A O 1
ATOM 1638 N N . ALA A 1 201 ? 10.069 9.227 0.167 1.00 98.19 201 ALA A N 1
ATOM 1639 C CA . ALA A 1 201 ? 10.959 10.030 -0.661 1.00 98.19 201 ALA A CA 1
ATOM 1640 C C . ALA A 1 201 ? 10.465 11.483 -0.756 1.00 98.19 201 ALA A C 1
ATOM 1642 O O . ALA A 1 201 ? 11.258 12.392 -0.558 1.00 98.19 201 ALA A O 1
ATOM 1643 N N . VAL A 1 202 ? 9.155 11.722 -0.926 1.00 98.06 202 VAL A N 1
ATOM 1644 C CA . VAL A 1 202 ? 8.566 13.080 -0.889 1.00 98.06 202 VAL A CA 1
ATOM 1645 C C . VAL A 1 202 ? 8.790 13.773 0.458 1.00 98.06 202 VAL A C 1
ATOM 1647 O O . VAL A 1 202 ? 8.978 14.987 0.503 1.00 98.06 202 VAL A O 1
ATOM 1650 N N . TYR A 1 203 ? 8.735 13.038 1.569 1.00 97.19 203 TYR A N 1
ATOM 1651 C CA . TYR A 1 203 ? 9.008 13.601 2.890 1.00 97.19 203 TYR A CA 1
ATOM 1652 C C . TYR A 1 203 ? 10.470 14.041 3.025 1.00 97.19 203 TYR A C 1
ATOM 1654 O O . TYR A 1 203 ? 10.728 15.200 3.345 1.00 97.19 203 TYR A O 1
ATOM 1662 N N . TYR A 1 204 ? 11.420 13.147 2.740 1.00 97.69 204 TYR A N 1
ATOM 1663 C CA . TYR A 1 204 ? 12.847 13.452 2.863 1.00 97.69 204 TYR A CA 1
ATOM 1664 C C . TYR A 1 204 ? 13.319 14.485 1.846 1.00 97.69 204 TYR A C 1
ATOM 1666 O O . TYR A 1 204 ? 14.146 15.332 2.171 1.00 97.69 204 TYR A O 1
ATOM 1674 N N . SER A 1 205 ? 12.738 14.490 0.647 1.00 97.94 205 SER A N 1
ATOM 1675 C CA . SER A 1 205 ? 13.135 15.426 -0.398 1.00 97.94 205 SER A CA 1
ATOM 1676 C C . SER A 1 205 ? 12.878 16.883 -0.010 1.00 97.94 205 SER A C 1
ATOM 1678 O O . SER A 1 205 ? 13.564 17.774 -0.493 1.00 97.94 205 SER A O 1
ATOM 1680 N N . LYS A 1 206 ? 11.906 17.139 0.877 1.00 97.00 206 LYS A N 1
ATOM 1681 C CA . LYS A 1 206 ? 11.602 18.476 1.415 1.00 97.00 206 LYS A CA 1
ATOM 1682 C C . LYS A 1 206 ? 12.615 18.953 2.456 1.00 97.00 206 LYS A C 1
ATOM 1684 O O . LYS A 1 206 ? 12.620 20.134 2.783 1.00 97.00 206 LYS A O 1
ATOM 1689 N N . GLN A 1 207 ? 13.434 18.052 2.997 1.00 95.75 207 GLN A N 1
ATOM 1690 C CA . GLN A 1 207 ? 14.449 18.379 4.001 1.00 95.75 207 GLN A CA 1
ATOM 1691 C C . GLN A 1 207 ? 15.767 18.849 3.372 1.00 95.75 207 GLN A C 1
ATOM 1693 O O . GLN A 1 207 ? 16.620 19.371 4.083 1.00 95.75 207 GLN A O 1
ATOM 1698 N N . ASN A 1 208 ? 15.935 18.680 2.057 1.00 93.62 208 ASN A N 1
ATOM 1699 C CA . ASN A 1 208 ? 17.106 19.126 1.312 1.00 93.62 208 ASN A CA 1
ATOM 1700 C C . ASN A 1 208 ? 16.668 19.934 0.076 1.00 93.62 208 ASN A C 1
ATOM 1702 O O . ASN A 1 208 ? 15.907 19.449 -0.765 1.00 93.62 208 ASN A O 1
ATOM 1706 N N . THR A 1 209 ? 17.171 21.164 -0.047 1.00 95.12 209 THR A N 1
ATOM 1707 C CA . THR A 1 209 ? 16.860 22.087 -1.148 1.00 95.12 209 THR A CA 1
ATOM 1708 C C . THR A 1 209 ? 17.229 21.529 -2.524 1.00 95.12 209 THR A C 1
ATOM 1710 O O . THR A 1 209 ? 16.510 21.788 -3.485 1.00 95.12 209 THR A O 1
ATOM 1713 N N . GLU A 1 210 ? 18.275 20.705 -2.624 1.00 96.31 210 GLU A N 1
ATOM 1714 C CA . GLU A 1 210 ? 18.724 20.077 -3.876 1.00 96.31 210 GLU A CA 1
ATOM 1715 C C . GLU A 1 210 ? 17.762 18.994 -4.386 1.00 96.31 210 GLU A C 1
ATOM 1717 O O . GLU A 1 210 ? 17.740 18.673 -5.573 1.00 96.31 210 GLU A O 1
ATOM 1722 N N . THR A 1 211 ? 16.925 18.448 -3.499 1.00 97.00 211 THR A N 1
ATOM 1723 C CA . THR A 1 211 ? 15.922 17.423 -3.825 1.00 97.00 211 THR A CA 1
ATOM 1724 C C . THR A 1 211 ? 14.483 17.934 -3.744 1.00 97.00 211 THR A C 1
ATOM 1726 O O . THR A 1 211 ? 13.552 17.166 -3.981 1.00 97.00 211 THR A O 1
ATOM 1729 N N . ALA A 1 212 ? 14.262 19.218 -3.444 1.00 96.31 212 ALA A N 1
ATOM 1730 C CA . ALA A 1 212 ? 12.930 19.777 -3.183 1.00 96.31 212 ALA A CA 1
ATOM 1731 C C . ALA A 1 212 ? 11.925 19.559 -4.335 1.00 96.31 212 ALA A C 1
ATOM 1733 O O . ALA A 1 212 ? 10.722 19.419 -4.103 1.00 96.31 212 ALA A O 1
ATOM 1734 N N . GLU A 1 213 ? 12.424 19.448 -5.569 1.00 96.94 213 GLU A N 1
ATOM 1735 C CA . GLU A 1 213 ? 11.632 19.225 -6.783 1.00 96.94 213 GLU A CA 1
ATOM 1736 C C . GLU A 1 213 ? 11.169 17.773 -6.991 1.00 96.94 213 GLU A C 1
ATOM 1738 O O . GLU A 1 213 ? 10.341 17.520 -7.869 1.00 96.94 213 GLU A O 1
ATOM 1743 N N . TYR A 1 214 ? 11.628 16.816 -6.175 1.00 98.38 214 TYR A N 1
ATOM 1744 C CA . TYR A 1 214 ? 11.331 15.387 -6.342 1.00 98.38 214 TYR A CA 1
ATOM 1745 C C . TYR A 1 214 ? 9.832 15.081 -6.473 1.00 98.38 214 TYR A C 1
ATOM 1747 O O . TYR A 1 214 ? 9.435 14.273 -7.308 1.00 98.38 214 TYR A O 1
ATOM 1755 N N . ASN A 1 215 ? 8.968 15.754 -5.705 1.00 96.75 215 ASN A N 1
ATOM 1756 C CA . ASN A 1 215 ? 7.522 15.509 -5.770 1.00 96.75 215 ASN A CA 1
ATOM 1757 C C . ASN A 1 215 ? 6.922 15.803 -7.163 1.00 96.75 215 ASN A C 1
ATOM 1759 O O . ASN A 1 215 ? 5.898 15.233 -7.533 1.00 96.75 215 ASN A O 1
ATOM 1763 N N . ARG A 1 216 ? 7.550 16.694 -7.940 1.00 96.12 216 ARG A N 1
ATOM 1764 C CA .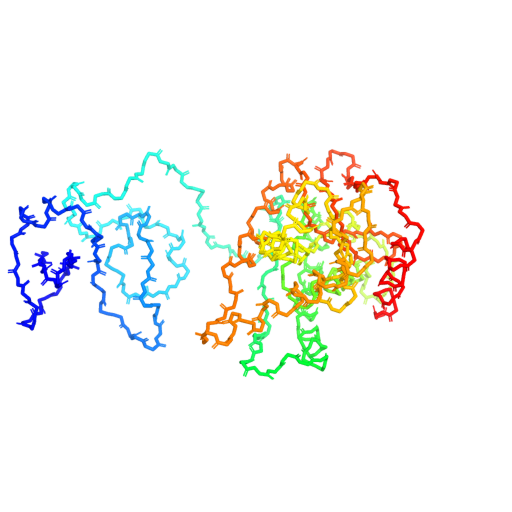 ARG A 1 216 ? 7.145 17.024 -9.314 1.00 96.12 216 ARG A CA 1
ATOM 1765 C C . ARG A 1 216 ? 7.938 16.222 -10.340 1.00 96.12 216 ARG A C 1
ATOM 1767 O O . ARG A 1 216 ? 7.361 15.619 -11.249 1.00 96.12 216 ARG A O 1
ATOM 1774 N N . GLU A 1 217 ? 9.258 16.228 -10.200 1.00 96.38 217 GLU A N 1
ATOM 1775 C CA . GLU A 1 217 ? 10.178 15.777 -11.243 1.00 96.38 217 GLU A CA 1
ATOM 1776 C C . GLU A 1 217 ? 10.748 14.386 -11.009 1.00 96.38 217 GLU A C 1
ATOM 1778 O O . GLU A 1 217 ? 11.177 13.747 -11.964 1.00 96.38 217 GLU A O 1
ATOM 1783 N N . GLY A 1 218 ? 10.767 13.915 -9.769 1.00 97.88 218 GLY A N 1
ATOM 1784 C CA . GLY A 1 218 ? 11.346 12.634 -9.400 1.00 97.88 218 GLY A CA 1
ATOM 1785 C C . GLY A 1 218 ? 10.390 11.467 -9.600 1.00 97.88 218 GLY A C 1
ATOM 1786 O O . GLY A 1 218 ? 9.194 11.654 -9.853 1.00 97.88 218 GLY A O 1
ATOM 1787 N N . ARG A 1 219 ? 10.920 10.246 -9.495 1.00 98.25 219 ARG A N 1
ATOM 1788 C CA . ARG A 1 219 ? 10.163 8.994 -9.653 1.00 98.25 219 ARG A CA 1
ATOM 1789 C C . ARG A 1 219 ? 10.697 7.881 -8.763 1.00 98.25 219 ARG A C 1
ATOM 1791 O O . ARG A 1 219 ? 11.881 7.846 -8.445 1.00 98.25 219 ARG A O 1
ATOM 1798 N N . ALA A 1 220 ? 9.804 6.961 -8.410 1.00 98.44 220 ALA A N 1
ATOM 1799 C CA . ALA A 1 220 ? 10.125 5.728 -7.705 1.00 98.44 220 ALA A CA 1
ATOM 1800 C C . ALA A 1 220 ? 9.917 4.518 -8.626 1.00 98.44 220 ALA A C 1
ATOM 1802 O O . ALA A 1 220 ? 8.906 4.449 -9.332 1.00 98.44 220 ALA A O 1
ATOM 1803 N N . PHE A 1 221 ? 10.846 3.565 -8.575 1.00 98.38 221 PHE A N 1
ATOM 1804 C CA . PHE A 1 221 ? 10.823 2.321 -9.342 1.00 98.38 221 PHE A CA 1
ATOM 1805 C C . PHE A 1 221 ? 11.289 1.143 -8.483 1.00 98.38 221 PHE A C 1
ATOM 1807 O O . PHE A 1 221 ? 12.018 1.321 -7.504 1.00 98.38 221 PHE A O 1
ATOM 1814 N N . GLY A 1 222 ? 10.923 -0.067 -8.897 1.00 96.69 222 GLY A N 1
ATOM 1815 C CA . GLY A 1 222 ? 11.419 -1.300 -8.294 1.00 96.69 222 GLY A CA 1
ATOM 1816 C C . GLY A 1 222 ? 10.534 -1.854 -7.179 1.00 96.69 222 GLY A C 1
ATOM 1817 O O . GLY A 1 222 ? 9.385 -1.430 -7.024 1.00 96.69 222 GLY A O 1
ATOM 1818 N N . PRO A 1 223 ? 11.039 -2.855 -6.445 1.00 94.31 223 PRO A N 1
ATOM 1819 C CA . PRO A 1 223 ? 10.295 -3.531 -5.390 1.00 94.31 223 PRO A CA 1
ATOM 1820 C C . PRO A 1 223 ? 10.147 -2.676 -4.128 1.00 94.31 223 PRO A C 1
ATOM 1822 O O . PRO A 1 223 ? 10.859 -1.691 -3.899 1.00 94.31 223 PRO A O 1
ATOM 1825 N N . HIS A 1 224 ? 9.265 -3.119 -3.234 1.00 91.12 224 HIS A N 1
ATOM 1826 C CA . HIS A 1 224 ? 9.231 -2.621 -1.865 1.00 91.12 224 HIS A CA 1
ATOM 1827 C C . HIS A 1 224 ? 10.455 -3.142 -1.084 1.00 91.12 224 HIS A C 1
ATOM 1829 O O . HIS A 1 224 ? 10.517 -4.311 -0.692 1.00 91.12 224 HIS A O 1
ATOM 1835 N N . GLY A 1 225 ? 11.459 -2.283 -0.870 1.00 88.44 225 GLY A N 1
ATOM 1836 C CA . GLY A 1 225 ? 12.654 -2.585 -0.068 1.00 88.44 225 GLY A CA 1
ATOM 1837 C C . GLY A 1 225 ? 13.948 -2.675 -0.885 1.00 88.44 225 GLY A C 1
ATOM 1838 O O . GLY A 1 225 ? 14.289 -1.735 -1.600 1.00 88.44 225 GLY A O 1
ATOM 1839 N N . ARG A 1 226 ? 14.708 -3.771 -0.733 1.00 89.00 226 ARG A N 1
ATOM 1840 C CA . ARG A 1 226 ? 15.980 -3.994 -1.450 1.00 89.00 226 ARG A CA 1
ATOM 1841 C C . ARG A 1 226 ? 15.740 -3.957 -2.961 1.00 89.00 226 ARG A C 1
ATOM 1843 O O . ARG A 1 226 ? 14.861 -4.661 -3.438 1.00 89.00 226 ARG A O 1
ATOM 1850 N N . GLY A 1 227 ? 16.521 -3.152 -3.678 1.00 93.81 227 GLY A N 1
ATOM 1851 C CA . GLY A 1 227 ? 16.358 -2.925 -5.118 1.00 93.81 227 GLY A CA 1
ATOM 1852 C C . GLY A 1 227 ? 15.485 -1.715 -5.472 1.00 93.81 227 GLY A C 1
ATOM 1853 O O . GLY A 1 227 ? 15.337 -1.414 -6.654 1.00 93.81 227 GLY A O 1
ATOM 1854 N N . LEU A 1 228 ? 14.918 -0.998 -4.493 1.00 97.81 228 LEU A N 1
ATOM 1855 C CA . LEU A 1 228 ? 14.236 0.277 -4.734 1.00 97.81 228 LEU A CA 1
ATOM 1856 C C . LEU A 1 228 ? 15.168 1.280 -5.427 1.00 97.81 228 LEU A C 1
ATOM 1858 O O . LEU A 1 228 ? 16.317 1.447 -5.018 1.00 97.81 228 LEU A O 1
ATOM 1862 N N . VAL A 1 229 ? 14.634 2.008 -6.406 1.00 98.44 229 VAL A N 1
ATOM 1863 C CA . VAL A 1 229 ? 15.318 3.122 -7.067 1.00 98.44 229 VAL A CA 1
ATOM 1864 C C . VAL A 1 229 ? 14.464 4.381 -6.942 1.00 98.44 229 VAL A C 1
ATOM 1866 O O . VAL A 1 229 ? 13.329 4.418 -7.420 1.00 98.44 229 VAL A O 1
ATOM 1869 N N . ILE A 1 230 ? 15.007 5.423 -6.309 1.00 98.62 230 ILE A N 1
ATOM 1870 C CA . ILE A 1 230 ? 14.414 6.762 -6.263 1.00 98.62 230 ILE A CA 1
ATOM 1871 C C . ILE A 1 230 ? 15.257 7.692 -7.134 1.00 98.62 230 ILE A C 1
ATOM 1873 O O . ILE A 1 230 ? 16.394 7.988 -6.791 1.00 98.62 230 ILE A O 1
ATOM 1877 N N . ALA A 1 231 ? 14.692 8.173 -8.240 1.00 98.44 231 ALA A N 1
ATOM 1878 C CA . ALA A 1 231 ? 15.304 9.199 -9.078 1.00 98.44 231 ALA A CA 1
ATOM 1879 C C . ALA A 1 231 ? 14.934 10.590 -8.544 1.00 98.44 231 ALA A C 1
ATOM 1881 O O . ALA A 1 231 ? 13.745 10.921 -8.485 1.00 98.44 231 ALA A O 1
ATOM 1882 N N . ASN A 1 232 ? 15.928 11.402 -8.169 1.00 98.12 232 ASN A N 1
ATOM 1883 C CA . ASN A 1 232 ? 15.731 12.736 -7.587 1.00 98.12 232 ASN A CA 1
ATOM 1884 C C . ASN A 1 232 ? 14.940 13.674 -8.525 1.00 98.12 232 ASN A C 1
ATOM 1886 O O . ASN A 1 232 ? 14.017 14.355 -8.084 1.00 98.12 232 ASN A O 1
ATOM 1890 N N . SER A 1 233 ? 15.275 13.678 -9.817 1.00 97.44 233 SER A N 1
ATOM 1891 C CA . SER A 1 233 ? 14.595 14.409 -10.888 1.00 97.44 233 SER A CA 1
ATOM 1892 C C . SER A 1 233 ? 14.826 13.688 -12.214 1.00 97.44 233 SER A C 1
ATOM 1894 O O . SER A 1 233 ? 15.931 13.247 -12.507 1.00 97.44 233 SER A O 1
ATOM 1896 N N . LEU A 1 234 ? 13.790 13.585 -13.046 1.00 95.69 234 LEU A N 1
ATOM 1897 C CA . LEU A 1 234 ? 13.923 13.113 -14.425 1.00 95.69 234 LEU A CA 1
ATOM 1898 C C . LEU A 1 234 ? 14.415 14.199 -15.390 1.00 95.69 234 LEU A C 1
ATOM 1900 O O . LEU A 1 234 ? 14.825 13.877 -16.500 1.00 95.69 234 LEU A O 1
ATOM 1904 N N . LYS A 1 235 ? 14.351 15.480 -15.002 1.00 94.25 235 LYS A N 1
ATOM 1905 C CA . LYS A 1 235 ? 14.842 16.591 -15.833 1.00 94.25 235 LYS A CA 1
ATOM 1906 C C . LYS A 1 235 ? 16.313 16.886 -15.572 1.00 94.25 235 LYS A C 1
ATOM 1908 O O . LYS A 1 235 ? 17.064 17.139 -16.506 1.00 94.25 235 LYS A O 1
ATOM 1913 N N . LYS A 1 236 ? 16.708 16.869 -14.297 1.00 94.62 236 LYS A N 1
ATOM 1914 C CA . LYS A 1 236 ? 18.077 17.104 -13.830 1.00 94.62 236 LYS A CA 1
ATOM 1915 C C . LYS A 1 236 ? 18.493 15.957 -12.912 1.00 94.62 236 LYS A C 1
ATOM 1917 O O . LYS A 1 236 ? 18.613 16.124 -11.699 1.00 94.62 236 LYS A O 1
ATOM 1922 N N . TYR A 1 237 ? 18.630 14.778 -13.512 1.00 96.94 237 TYR A N 1
ATOM 1923 C CA . TYR A 1 237 ? 19.040 13.581 -12.793 1.00 96.94 237 TYR A CA 1
ATOM 1924 C C . TYR A 1 237 ? 20.434 13.767 -12.200 1.00 96.94 237 TYR A C 1
ATOM 1926 O O . TYR A 1 237 ? 21.369 14.143 -12.904 1.00 96.94 237 TYR A O 1
ATOM 1934 N N . ASP A 1 238 ? 20.546 13.491 -10.907 1.00 97.56 238 ASP A N 1
ATOM 1935 C CA . ASP A 1 238 ? 21.805 13.443 -10.182 1.00 97.56 238 ASP A CA 1
ATOM 1936 C C . ASP A 1 238 ? 21.871 12.115 -9.430 1.00 97.56 238 ASP A C 1
ATOM 1938 O O . ASP A 1 238 ? 20.977 11.767 -8.648 1.00 97.56 238 ASP A O 1
ATOM 1942 N N . GLU A 1 239 ? 22.926 11.360 -9.711 1.00 97.12 239 GLU A N 1
ATOM 1943 C CA . GLU A 1 239 ? 23.125 10.019 -9.178 1.00 97.12 239 GLU A CA 1
ATOM 1944 C C . GLU A 1 239 ? 23.291 10.037 -7.654 1.00 97.12 239 GLU A C 1
ATOM 1946 O O . GLU A 1 239 ? 22.611 9.298 -6.945 1.00 97.12 239 GLU A O 1
ATOM 1951 N N . SER A 1 240 ? 24.129 10.938 -7.140 1.00 97.50 240 SER A N 1
ATOM 1952 C CA . SER A 1 240 ? 24.436 11.038 -5.712 1.00 97.50 240 SER A CA 1
ATOM 1953 C C . SER A 1 240 ? 23.196 11.431 -4.908 1.00 97.50 240 SER A C 1
ATOM 1955 O O . SER A 1 240 ? 22.876 10.813 -3.887 1.00 97.50 240 SER A O 1
ATOM 1957 N N . LEU A 1 241 ? 22.425 12.404 -5.409 1.00 98.00 241 LEU A N 1
ATOM 1958 C CA . LEU A 1 241 ? 21.166 12.810 -4.779 1.00 98.00 241 LEU A CA 1
ATOM 1959 C C . LEU A 1 241 ? 20.119 11.689 -4.816 1.00 98.00 241 LEU A C 1
ATOM 1961 O O . LEU A 1 241 ? 19.389 11.496 -3.842 1.00 98.00 241 LEU A O 1
ATOM 1965 N N . SER A 1 242 ? 20.049 10.939 -5.918 1.00 98.25 242 SER A N 1
ATOM 1966 C CA . SER A 1 242 ? 19.140 9.796 -6.074 1.00 98.25 242 SER A CA 1
ATOM 1967 C C . SER A 1 242 ? 19.481 8.656 -5.109 1.00 98.25 242 SER A C 1
ATOM 1969 O O . SER A 1 242 ? 18.594 8.102 -4.452 1.00 98.25 242 SER A O 1
ATOM 1971 N N . GLU A 1 243 ? 20.765 8.332 -4.947 1.00 97.88 243 GLU A N 1
ATOM 1972 C CA . GLU A 1 243 ? 21.235 7.320 -3.996 1.00 97.88 243 GLU A CA 1
ATOM 1973 C C . GLU A 1 243 ? 20.995 7.732 -2.545 1.00 97.88 243 GLU A C 1
ATOM 1975 O O . GLU A 1 243 ? 20.487 6.936 -1.749 1.00 97.88 243 GLU A O 1
ATOM 1980 N N . MET A 1 244 ? 21.277 8.993 -2.215 1.00 98.00 244 MET A N 1
ATOM 1981 C CA . MET A 1 244 ? 21.002 9.567 -0.901 1.00 98.00 244 MET A CA 1
ATOM 1982 C C . MET A 1 244 ? 19.509 9.478 -0.556 1.00 98.00 244 MET A C 1
ATOM 1984 O O . MET A 1 244 ? 19.149 8.939 0.498 1.00 98.00 244 MET A O 1
ATOM 1988 N N . LEU A 1 245 ? 18.632 9.909 -1.469 1.00 98.06 245 LEU A N 1
ATOM 1989 C CA . LEU A 1 245 ? 17.186 9.892 -1.248 1.00 98.06 245 LEU A CA 1
ATOM 1990 C C . LEU A 1 245 ? 16.632 8.459 -1.190 1.00 98.06 245 LEU A C 1
ATOM 1992 O O . LEU A 1 245 ? 15.755 8.159 -0.373 1.00 98.06 245 LEU A O 1
ATOM 1996 N N . THR A 1 246 ? 17.181 7.544 -1.997 1.00 98.38 246 THR A N 1
ATOM 1997 C CA . THR A 1 246 ? 16.872 6.106 -1.931 1.00 98.38 246 THR A CA 1
ATOM 1998 C C . THR A 1 246 ? 17.232 5.537 -0.556 1.00 98.38 246 THR A C 1
ATOM 2000 O O . THR A 1 246 ? 16.399 4.889 0.085 1.00 98.38 246 THR A O 1
ATOM 2003 N N . ALA A 1 247 ? 18.436 5.820 -0.051 1.00 97.12 247 ALA A N 1
ATOM 2004 C CA . ALA A 1 247 ? 18.905 5.320 1.238 1.00 97.12 247 ALA A CA 1
ATOM 2005 C C . ALA A 1 247 ? 18.060 5.842 2.413 1.00 97.12 247 ALA A C 1
ATOM 2007 O O . ALA A 1 247 ? 17.704 5.068 3.306 1.00 97.12 247 ALA A O 1
ATOM 2008 N N . GLN A 1 248 ? 17.697 7.129 2.405 1.00 97.12 248 GLN A N 1
ATOM 2009 C CA . GLN A 1 248 ? 16.790 7.715 3.401 1.00 97.12 248 GLN A CA 1
ATOM 2010 C C . GLN A 1 248 ? 15.408 7.051 3.358 1.00 97.12 248 GLN A C 1
ATOM 2012 O O . GLN A 1 248 ? 14.853 6.672 4.390 1.00 97.12 248 GLN A O 1
ATOM 2017 N N . THR A 1 249 ? 14.882 6.831 2.152 1.00 96.75 249 THR A N 1
ATOM 2018 C CA . THR A 1 249 ? 13.568 6.216 1.929 1.00 96.75 249 THR A CA 1
ATOM 2019 C C . THR A 1 249 ? 13.493 4.785 2.466 1.00 96.75 249 THR A C 1
ATOM 2021 O O . THR A 1 249 ? 12.517 4.427 3.132 1.00 96.75 249 THR A O 1
ATOM 2024 N N . VAL A 1 250 ? 14.526 3.972 2.228 1.00 94.38 250 VAL A N 1
ATOM 2025 C CA . VAL A 1 250 ? 14.610 2.595 2.746 1.00 94.38 250 VAL A CA 1
ATOM 2026 C C . VAL A 1 250 ? 14.714 2.585 4.275 1.00 94.38 250 VAL A C 1
ATOM 2028 O O . VAL A 1 250 ? 14.041 1.791 4.931 1.00 94.38 250 VAL A O 1
ATOM 2031 N N . LYS A 1 251 ? 15.493 3.503 4.863 1.00 93.19 251 LYS A N 1
ATOM 2032 C CA . LYS A 1 251 ? 15.709 3.585 6.320 1.00 93.19 251 LYS A CA 1
ATOM 2033 C C . LYS A 1 251 ? 14.557 4.239 7.092 1.00 93.19 251 LYS A C 1
ATOM 2035 O O . LYS A 1 251 ? 14.496 4.093 8.309 1.00 93.19 251 LYS A O 1
ATOM 2040 N N . ALA A 1 252 ? 13.613 4.897 6.417 1.00 92.81 252 ALA A N 1
ATOM 2041 C CA . ALA A 1 252 ? 12.516 5.644 7.043 1.00 92.81 252 ALA A CA 1
ATOM 2042 C C . ALA A 1 252 ? 11.722 4.841 8.090 1.00 92.81 252 ALA A C 1
ATOM 2044 O O . ALA A 1 252 ? 11.326 5.366 9.129 1.00 92.81 252 ALA A O 1
ATOM 2045 N N . ASN A 1 253 ? 11.486 3.552 7.818 1.00 89.06 253 ASN A N 1
ATOM 2046 C CA . ASN A 1 253 ? 10.786 2.661 8.743 1.00 89.06 253 ASN A CA 1
ATOM 2047 C C . ASN A 1 253 ? 11.534 2.498 10.067 1.00 89.06 253 ASN A C 1
ATOM 2049 O O . ASN A 1 253 ? 10.910 2.490 11.128 1.00 89.06 253 ASN A O 1
ATOM 2053 N N . LEU A 1 254 ? 12.862 2.400 10.004 1.00 88.44 254 LEU A N 1
ATOM 2054 C CA . LEU A 1 254 ? 13.716 2.261 11.177 1.00 88.44 254 LEU A CA 1
ATOM 2055 C C . LEU A 1 254 ? 13.669 3.528 12.035 1.00 88.44 254 LEU A C 1
ATOM 2057 O O . LEU A 1 254 ? 13.595 3.423 13.255 1.00 88.44 254 LEU A O 1
ATOM 2061 N N . GLU A 1 255 ? 13.621 4.712 11.418 1.00 90.31 255 GLU A N 1
ATOM 2062 C CA . GLU A 1 255 ? 13.501 5.978 12.153 1.00 90.31 255 GLU A CA 1
ATOM 2063 C C . GLU A 1 255 ? 12.184 6.078 12.935 1.00 90.31 255 GLU A C 1
ATOM 2065 O O . GLU A 1 255 ? 12.193 6.469 14.099 1.00 90.31 255 GLU A O 1
ATOM 2070 N N . VAL A 1 256 ? 11.059 5.637 12.361 1.00 89.06 256 VAL A N 1
ATOM 2071 C CA . VAL A 1 256 ? 9.776 5.576 13.093 1.00 89.06 256 VAL A CA 1
ATOM 2072 C C . VAL A 1 256 ? 9.828 4.538 14.217 1.00 89.06 256 VAL A C 1
ATOM 2074 O O . VAL A 1 256 ? 9.330 4.768 15.316 1.00 89.06 256 VAL A O 1
ATOM 2077 N N . ARG A 1 257 ? 10.477 3.393 13.987 1.00 85.50 257 ARG A N 1
ATOM 2078 C CA . ARG A 1 257 ? 10.632 2.359 15.021 1.00 85.50 257 ARG A CA 1
ATOM 2079 C C . ARG A 1 257 ? 11.461 2.843 16.212 1.00 85.50 257 ARG A C 1
ATOM 2081 O O . ARG A 1 257 ? 11.135 2.483 17.341 1.00 85.50 257 ARG A O 1
ATOM 2088 N N . LYS A 1 258 ? 12.469 3.699 15.994 1.00 88.12 258 LYS A N 1
ATOM 2089 C CA . LYS A 1 258 ? 13.266 4.317 17.073 1.00 88.12 258 LYS A CA 1
ATOM 2090 C C . LYS A 1 258 ? 12.428 5.178 18.019 1.00 88.12 258 LYS A C 1
ATOM 2092 O O . LYS A 1 258 ? 12.791 5.311 19.181 1.00 88.12 258 LYS A O 1
ATOM 2097 N N . THR A 1 259 ? 11.289 5.713 17.570 1.00 87.81 259 THR A N 1
ATOM 2098 C CA . THR A 1 259 ? 10.366 6.452 18.449 1.00 87.81 259 THR A CA 1
ATOM 2099 C C . THR A 1 259 ? 9.472 5.530 19.290 1.00 87.81 259 THR A C 1
ATOM 2101 O O . THR A 1 259 ? 8.586 6.017 19.985 1.00 87.81 259 THR A O 1
ATOM 2104 N N . GLY A 1 260 ? 9.640 4.205 19.193 1.00 84.69 260 GLY A N 1
ATOM 2105 C CA . GLY A 1 260 ? 8.841 3.205 19.907 1.00 84.69 260 GLY A CA 1
ATOM 2106 C C . GLY A 1 260 ? 7.510 2.845 19.235 1.00 84.69 260 GLY A C 1
ATOM 2107 O O . GLY A 1 260 ? 6.723 2.095 19.810 1.00 84.69 260 GLY A O 1
ATOM 2108 N N . PHE A 1 261 ? 7.242 3.343 18.021 1.00 82.31 261 PHE A N 1
ATOM 2109 C CA . PHE A 1 261 ? 5.985 3.102 17.306 1.00 82.31 261 PHE A CA 1
ATOM 2110 C C . PHE A 1 261 ? 6.185 2.220 16.068 1.00 82.31 261 PHE A C 1
ATOM 2112 O O . PHE A 1 261 ? 7.197 2.293 15.374 1.00 82.31 261 PHE A O 1
ATOM 2119 N N . LYS A 1 262 ? 5.184 1.388 15.749 1.00 82.88 262 LYS A N 1
ATOM 2120 C CA . LYS A 1 262 ? 5.142 0.670 14.466 1.00 82.88 262 LYS A CA 1
ATOM 2121 C C . LYS A 1 262 ? 4.733 1.639 13.343 1.00 82.88 262 LYS A C 1
ATOM 2123 O O . LYS A 1 262 ? 3.829 2.449 13.554 1.00 82.88 262 LYS A O 1
ATOM 2128 N N . PRO A 1 263 ? 5.317 1.545 12.138 1.00 85.94 263 PRO A N 1
ATOM 2129 C CA . PRO A 1 263 ? 5.066 2.493 11.054 1.00 85.94 263 PRO A CA 1
ATOM 2130 C C . PRO A 1 263 ? 3.778 2.164 10.281 1.00 85.94 263 PRO A C 1
ATOM 2132 O O . PRO A 1 263 ? 3.839 1.882 9.095 1.00 85.94 263 PRO A O 1
ATOM 2135 N N . TYR A 1 264 ? 2.605 2.172 10.923 1.00 86.56 264 TYR A N 1
ATOM 2136 C CA . TYR A 1 264 ? 1.349 1.737 10.283 1.00 86.56 264 TYR A CA 1
ATOM 2137 C C . TYR A 1 264 ? 0.577 2.857 9.564 1.00 86.56 264 TYR A C 1
ATOM 2139 O O . TYR A 1 264 ? -0.116 2.580 8.589 1.00 86.56 264 TYR A O 1
ATOM 2147 N N . ILE A 1 265 ? 0.704 4.119 9.996 1.00 90.50 265 ILE A N 1
ATOM 2148 C CA . ILE A 1 265 ? -0.072 5.243 9.433 1.00 90.50 265 ILE A CA 1
ATOM 2149 C C . ILE A 1 265 ? 0.312 5.505 7.972 1.00 90.50 265 ILE A C 1
ATOM 2151 O O . ILE A 1 265 ? -0.552 5.603 7.102 1.00 90.50 265 ILE A O 1
ATOM 2155 N N . ALA A 1 266 ? 1.615 5.598 7.689 1.00 92.88 266 ALA A N 1
ATOM 2156 C CA . ALA A 1 266 ? 2.091 5.905 6.344 1.00 92.88 266 ALA A CA 1
ATOM 2157 C C . ALA A 1 266 ? 1.722 4.812 5.317 1.00 92.88 266 ALA A C 1
ATOM 2159 O O . ALA A 1 266 ? 1.201 5.190 4.267 1.00 92.88 266 ALA A O 1
ATOM 2160 N N . PRO A 1 267 ? 1.895 3.499 5.588 1.00 93.12 267 PRO A N 1
ATOM 2161 C CA . PRO A 1 267 ? 1.357 2.436 4.738 1.00 93.12 267 PRO A CA 1
ATOM 2162 C C . PRO A 1 267 ? -0.171 2.453 4.631 1.00 93.12 267 PRO A C 1
ATOM 2164 O O . PRO A 1 267 ? -0.694 2.334 3.529 1.00 93.12 267 PRO A O 1
ATOM 2167 N N . ALA A 1 268 ? -0.910 2.662 5.727 1.00 93.00 268 ALA A N 1
ATOM 2168 C CA . ALA A 1 268 ? -2.375 2.698 5.665 1.00 93.00 268 ALA A CA 1
ATOM 2169 C C . ALA A 1 268 ? -2.884 3.752 4.665 1.00 93.00 268 ALA A C 1
ATOM 2171 O O . ALA A 1 268 ? -3.792 3.478 3.888 1.00 93.00 268 ALA A O 1
ATOM 2172 N N . LEU A 1 269 ? -2.250 4.928 4.622 1.00 95.25 269 LEU A N 1
ATOM 2173 C CA . LEU A 1 269 ? -2.598 5.990 3.676 1.00 95.25 269 LEU A CA 1
ATOM 2174 C C . LEU A 1 269 ? -2.001 5.765 2.279 1.00 95.25 269 LEU A C 1
ATOM 2176 O O . LEU A 1 269 ? -2.708 5.811 1.274 1.00 95.25 269 LEU A O 1
ATOM 2180 N N . SER A 1 270 ? -0.690 5.534 2.217 1.00 96.19 270 SER A N 1
ATOM 2181 C CA . SER A 1 270 ? 0.102 5.583 0.976 1.00 96.19 270 SER A CA 1
ATOM 2182 C C . SER A 1 270 ? 0.176 4.247 0.240 1.00 96.19 270 SER A C 1
ATOM 2184 O O . SER A 1 270 ? 0.739 4.198 -0.848 1.00 96.19 270 SER A O 1
ATOM 2186 N N . SER A 1 271 ? -0.380 3.187 0.823 1.00 95.25 271 SER A N 1
ATOM 2187 C CA . SER A 1 271 ? -0.509 1.853 0.231 1.00 95.25 271 SER A CA 1
ATOM 2188 C C . SER A 1 271 ? -1.964 1.389 0.272 1.00 95.25 271 SER A C 1
ATOM 2190 O O . SER A 1 271 ? -2.539 1.089 -0.769 1.00 95.25 271 SER A O 1
ATOM 2192 N N . GLY A 1 272 ? -2.577 1.398 1.460 1.00 94.31 272 GLY A N 1
ATOM 2193 C CA . GLY A 1 272 ? -3.896 0.804 1.704 1.00 94.31 272 GLY A CA 1
ATOM 2194 C C . GLY A 1 272 ? -5.110 1.713 1.535 1.00 94.31 272 GLY A C 1
ATOM 2195 O O . GLY A 1 272 ? -6.210 1.297 1.880 1.00 94.31 272 GLY A O 1
ATOM 2196 N N . SER A 1 273 ? -4.941 2.938 1.033 1.00 95.19 273 SER A N 1
ATOM 2197 C CA . SER A 1 273 ? -6.055 3.873 0.837 1.00 95.19 273 SER A CA 1
ATOM 2198 C C . SER A 1 273 ? -5.934 4.636 -0.479 1.00 95.19 273 SER A C 1
ATOM 2200 O O . SER A 1 273 ? -6.582 4.268 -1.462 1.00 95.19 273 SER A O 1
ATOM 2202 N N . TYR A 1 274 ? -5.062 5.650 -0.556 1.00 97.00 274 TYR A N 1
ATOM 2203 C CA . TYR A 1 274 ? -4.992 6.523 -1.732 1.00 97.00 274 TYR A CA 1
ATOM 2204 C C . TYR A 1 274 ? -4.699 5.772 -3.040 1.00 97.00 274 TYR A C 1
ATOM 2206 O O . TYR A 1 274 ? -5.382 6.049 -4.028 1.00 97.00 274 TYR A O 1
ATOM 2214 N N . PRO A 1 275 ? -3.760 4.805 -3.095 1.00 97.88 275 PRO A N 1
ATOM 2215 C CA . PRO A 1 275 ? -3.514 4.053 -4.325 1.00 97.88 275 PRO A CA 1
ATOM 2216 C C . PRO A 1 275 ? -4.678 3.155 -4.759 1.00 97.88 275 PRO A C 1
ATOM 2218 O O . PRO A 1 275 ? -4.903 3.002 -5.959 1.00 97.88 275 PRO A O 1
ATOM 2221 N N . LEU A 1 276 ? -5.431 2.584 -3.813 1.00 98.00 276 LEU A N 1
ATOM 2222 C CA . LEU A 1 276 ? -6.610 1.767 -4.122 1.00 98.00 276 LEU A CA 1
ATOM 2223 C C . LEU A 1 276 ? -7.697 2.635 -4.762 1.00 98.00 276 LEU A C 1
ATOM 2225 O O . LEU A 1 276 ? -8.191 2.322 -5.844 1.00 98.00 276 LEU A O 1
ATOM 2229 N N . ILE A 1 277 ? -7.988 3.791 -4.152 1.00 97.12 277 ILE A N 1
ATOM 2230 C CA . ILE A 1 277 ? -8.931 4.781 -4.695 1.00 97.12 277 ILE A CA 1
ATOM 2231 C C . ILE A 1 277 ? -8.467 5.264 -6.072 1.00 97.12 277 ILE A C 1
ATOM 2233 O O . ILE A 1 277 ? -9.272 5.371 -7.000 1.00 97.12 277 ILE A O 1
ATOM 2237 N N . ALA A 1 278 ? -7.168 5.532 -6.230 1.00 98.19 278 ALA A N 1
ATOM 2238 C CA . ALA A 1 278 ? -6.594 5.940 -7.505 1.00 98.19 278 ALA A CA 1
ATOM 2239 C C . ALA A 1 278 ? -6.739 4.849 -8.574 1.00 98.19 278 ALA A C 1
ATOM 2241 O O . ALA A 1 278 ? -7.083 5.172 -9.706 1.00 98.19 278 ALA A O 1
ATOM 2242 N N . THR A 1 279 ? -6.558 3.576 -8.214 1.00 98.12 279 THR A N 1
ATOM 2243 C CA . THR A 1 279 ? -6.777 2.433 -9.115 1.00 98.12 279 THR A CA 1
ATOM 2244 C C . THR A 1 279 ? -8.228 2.382 -9.585 1.00 98.12 279 THR A C 1
ATOM 2246 O O . THR A 1 279 ? -8.468 2.382 -10.788 1.00 98.12 279 THR A O 1
ATOM 2249 N N . MET A 1 280 ? -9.190 2.432 -8.656 1.00 96.12 280 MET A N 1
ATOM 2250 C CA . MET A 1 280 ? -10.626 2.423 -8.975 1.00 96.12 280 MET A CA 1
ATOM 2251 C C . MET A 1 280 ? -11.053 3.641 -9.811 1.00 96.12 280 MET A C 1
ATOM 2253 O O . MET A 1 280 ? -11.964 3.553 -10.626 1.00 96.12 280 MET A O 1
ATOM 2257 N N . SER A 1 281 ? -10.371 4.776 -9.641 1.00 96.88 281 SER A N 1
ATOM 2258 C CA . SER A 1 281 ? -10.659 6.026 -10.359 1.00 96.88 281 SER A CA 1
ATOM 2259 C C . SER A 1 281 ? -9.849 6.214 -11.652 1.00 96.88 281 SER A C 1
ATOM 2261 O O . SER A 1 281 ? -9.910 7.288 -12.249 1.00 96.88 281 SER A O 1
ATOM 2263 N N . GLY A 1 282 ? -9.010 5.249 -12.044 1.00 97.38 282 GLY A N 1
ATOM 2264 C CA . GLY A 1 282 ? -8.092 5.370 -13.184 1.00 97.38 282 GLY A CA 1
ATOM 2265 C C . GLY A 1 282 ? -7.071 6.512 -13.092 1.00 97.38 282 GLY A C 1
ATOM 2266 O O . GLY A 1 282 ? -6.618 7.048 -14.106 1.00 97.38 282 GLY A O 1
ATOM 2267 N N . LYS A 1 283 ? -6.696 6.903 -11.870 1.00 98.50 283 LYS A N 1
ATOM 2268 C CA . LYS A 1 283 ? -5.706 7.948 -11.584 1.00 98.50 283 LYS A CA 1
ATOM 2269 C C . LYS A 1 283 ? -4.300 7.362 -11.438 1.00 98.50 283 LYS A C 1
ATOM 2271 O O . LYS A 1 283 ? -4.109 6.233 -10.982 1.00 98.50 283 LYS A O 1
ATOM 2276 N N . TRP A 1 284 ? -3.307 8.176 -11.793 1.00 98.38 284 TRP A N 1
ATOM 2277 C CA . TRP A 1 284 ? -1.893 7.849 -11.627 1.00 98.38 284 TRP A CA 1
ATOM 2278 C C . TRP A 1 284 ? -1.533 7.643 -10.155 1.00 98.38 284 TRP A C 1
ATOM 2280 O O . TRP A 1 284 ? -1.825 8.492 -9.314 1.00 98.38 284 TRP A O 1
ATOM 2290 N N . HIS A 1 285 ? -0.863 6.536 -9.863 1.00 98.38 285 HIS A N 1
ATOM 2291 C CA . HIS A 1 285 ? -0.367 6.177 -8.538 1.00 98.38 285 HIS A CA 1
ATOM 2292 C C . HIS A 1 285 ? 0.860 5.264 -8.668 1.00 98.38 285 HIS A C 1
ATOM 2294 O O . HIS A 1 285 ? 1.281 4.933 -9.774 1.00 98.38 285 HIS A O 1
ATOM 2300 N N . TYR A 1 286 ? 1.448 4.870 -7.539 1.00 98.50 286 TYR A N 1
ATOM 2301 C CA . TYR A 1 286 ? 2.562 3.924 -7.506 1.00 98.50 286 TYR A CA 1
ATOM 2302 C C . TYR A 1 286 ? 2.097 2.581 -6.952 1.00 98.50 286 TYR A C 1
ATOM 2304 O O . TYR A 1 286 ? 1.613 2.498 -5.822 1.00 98.50 286 TYR A O 1
ATOM 2312 N N . SER A 1 287 ? 2.268 1.535 -7.750 1.00 98.19 287 SER A N 1
ATOM 2313 C CA . SER A 1 287 ? 2.008 0.142 -7.390 1.00 98.19 287 SER A CA 1
ATOM 2314 C C . SER A 1 287 ? 2.879 -0.774 -8.254 1.00 98.19 287 SER A C 1
ATOM 2316 O O . SER A 1 287 ? 3.424 -0.349 -9.275 1.00 98.19 287 SER A O 1
ATOM 2318 N N . ALA A 1 288 ? 3.054 -2.012 -7.809 1.00 98.06 288 ALA A N 1
ATOM 2319 C CA . ALA A 1 288 ? 3.659 -3.090 -8.561 1.00 98.06 288 ALA A CA 1
ATOM 2320 C C . ALA A 1 288 ? 2.636 -3.703 -9.512 1.00 98.06 288 ALA A C 1
ATOM 2322 O O . AL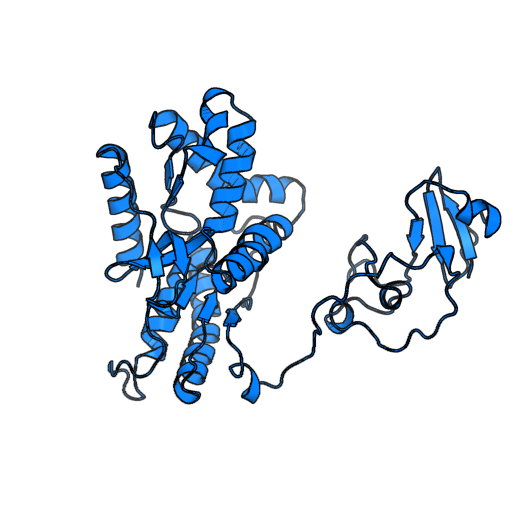A A 1 288 ? 1.522 -4.050 -9.114 1.00 98.06 288 ALA A O 1
ATOM 2323 N N . THR A 1 289 ? 3.044 -3.830 -10.768 1.00 97.81 289 THR A N 1
ATOM 2324 C CA . THR A 1 289 ? 2.250 -4.384 -11.870 1.00 97.81 289 THR A CA 1
ATOM 2325 C C . THR A 1 289 ? 3.112 -5.349 -12.664 1.00 97.81 289 THR A C 1
ATOM 2327 O O . THR A 1 289 ? 4.340 -5.300 -12.562 1.00 97.81 289 THR A O 1
ATOM 2330 N N . PHE A 1 290 ? 2.492 -6.218 -13.455 1.00 96.25 290 PHE A N 1
ATOM 2331 C CA . PHE A 1 290 ? 3.235 -7.155 -14.283 1.00 96.25 290 PHE A CA 1
ATOM 2332 C C . PHE A 1 290 ? 3.961 -6.438 -15.428 1.00 96.25 290 PHE A C 1
ATOM 2334 O O . PHE A 1 290 ? 3.349 -5.773 -16.259 1.00 96.25 290 PHE A O 1
ATOM 2341 N N . MET A 1 291 ? 5.279 -6.597 -15.478 1.00 93.56 291 MET A N 1
ATOM 2342 C CA . MET A 1 291 ? 6.162 -6.079 -16.513 1.00 93.56 291 MET A CA 1
ATOM 2343 C C . MET A 1 291 ? 7.015 -7.241 -17.014 1.00 93.56 291 MET A C 1
ATOM 2345 O O . MET A 1 291 ? 7.914 -7.682 -16.314 1.00 93.56 291 MET A O 1
ATOM 2349 N N . GLY A 1 292 ? 6.711 -7.787 -18.193 1.00 88.56 292 GLY A N 1
ATOM 2350 C CA . GLY A 1 292 ? 7.603 -8.730 -18.887 1.00 88.56 292 GLY A CA 1
ATOM 2351 C C . GLY A 1 292 ? 8.015 -9.999 -18.122 1.00 88.56 292 GLY A C 1
ATOM 2352 O O . GLY A 1 292 ? 9.070 -10.551 -18.419 1.00 88.56 292 GLY A O 1
ATOM 2353 N N . GLY A 1 293 ? 7.218 -10.468 -17.154 1.00 88.00 293 GLY A N 1
ATOM 2354 C CA . GLY A 1 293 ? 7.540 -11.636 -16.316 1.00 88.00 293 GLY A CA 1
ATOM 2355 C C . GLY A 1 293 ? 7.744 -11.322 -14.833 1.00 88.00 293 GLY A C 1
ATOM 2356 O O . GLY A 1 293 ? 7.783 -12.242 -14.018 1.00 88.00 293 GLY A O 1
ATOM 2357 N N . VAL A 1 294 ? 7.828 -10.043 -14.460 1.00 94.25 294 VAL A N 1
ATOM 2358 C CA . VAL A 1 294 ? 8.107 -9.611 -13.084 1.00 94.25 294 VAL A CA 1
ATOM 2359 C C . VAL A 1 294 ? 7.032 -8.641 -12.604 1.00 94.25 294 VAL A C 1
ATOM 2361 O O . VAL A 1 294 ? 6.626 -7.742 -13.334 1.00 94.25 294 VAL A O 1
ATOM 2364 N N . PHE A 1 295 ? 6.575 -8.788 -11.360 1.00 96.88 295 PHE A N 1
ATOM 2365 C CA . PHE A 1 295 ? 5.761 -7.760 -10.711 1.00 96.88 295 PHE A CA 1
ATOM 2366 C C . PHE A 1 295 ? 6.681 -6.696 -10.129 1.00 96.88 295 PHE A C 1
ATOM 2368 O O . PHE A 1 295 ? 7.342 -6.947 -9.129 1.00 96.88 295 PHE A O 1
ATOM 2375 N N . MET A 1 296 ? 6.742 -5.526 -10.762 1.00 96.75 296 MET A N 1
ATOM 2376 C CA . MET A 1 296 ? 7.656 -4.449 -10.379 1.00 96.75 296 MET A CA 1
ATOM 2377 C C . MET A 1 296 ? 6.899 -3.140 -10.193 1.00 96.75 296 MET A C 1
ATOM 2379 O O . MET A 1 296 ? 5.975 -2.820 -10.947 1.00 96.75 296 MET A O 1
ATOM 2383 N N . GLY A 1 297 ? 7.299 -2.378 -9.178 1.00 97.75 297 GLY A N 1
ATOM 2384 C CA . GLY A 1 297 ? 6.765 -1.058 -8.898 1.00 97.75 297 GLY A CA 1
ATOM 2385 C C . GLY A 1 297 ? 7.158 -0.020 -9.948 1.00 97.75 297 GLY A C 1
ATOM 2386 O O . GLY A 1 297 ? 8.340 0.183 -10.225 1.00 97.75 297 GLY A O 1
ATOM 2387 N N . ALA A 1 298 ? 6.164 0.706 -10.454 1.00 98.12 298 ALA A N 1
ATOM 2388 C CA . ALA A 1 298 ? 6.350 1.957 -11.183 1.00 98.12 298 ALA A CA 1
ATOM 2389 C C . ALA A 1 298 ? 5.097 2.835 -11.061 1.00 98.12 298 ALA A C 1
ATOM 2391 O O . ALA A 1 298 ? 4.062 2.417 -10.527 1.00 98.12 298 ALA A O 1
ATOM 2392 N N . LYS A 1 299 ? 5.171 4.060 -11.586 1.00 98.50 299 LYS A N 1
ATOM 2393 C CA . LYS A 1 299 ? 3.995 4.921 -11.704 1.00 98.50 299 LYS A CA 1
ATOM 2394 C C . LYS A 1 299 ? 3.078 4.399 -12.810 1.00 98.50 299 LYS A C 1
ATOM 2396 O O . LYS A 1 299 ? 3.497 4.265 -13.959 1.00 98.50 299 LYS A O 1
ATOM 2401 N N . ASN A 1 300 ? 1.833 4.102 -12.463 1.00 98.44 300 ASN A N 1
ATOM 2402 C CA . ASN A 1 300 ? 0.861 3.502 -13.370 1.00 98.44 300 ASN A CA 1
ATOM 2403 C C . ASN A 1 300 ? -0.573 3.974 -13.071 1.00 98.44 300 ASN A C 1
ATOM 2405 O O . ASN A 1 300 ? -0.835 4.628 -12.056 1.00 98.44 300 ASN A O 1
ATOM 2409 N N . ARG A 1 301 ? -1.502 3.653 -13.971 1.00 98.25 301 ARG A N 1
ATOM 2410 C CA . ARG A 1 301 ? -2.950 3.771 -13.768 1.00 98.25 301 ARG A CA 1
ATOM 2411 C C . ARG A 1 301 ? -3.676 2.589 -14.406 1.00 98.25 301 ARG A C 1
ATOM 2413 O O . ARG A 1 301 ? -3.172 1.984 -15.349 1.00 98.25 301 ARG A O 1
ATOM 2420 N N . LEU A 1 302 ? -4.867 2.280 -13.902 1.00 97.38 302 LEU A N 1
ATOM 2421 C CA . LEU A 1 302 ? -5.761 1.286 -14.494 1.00 97.38 302 LEU A CA 1
ATOM 2422 C C . LEU A 1 302 ? -6.805 2.002 -15.357 1.00 97.38 302 LEU A C 1
ATOM 2424 O O . LEU A 1 302 ? -7.566 2.822 -14.854 1.00 97.38 302 LEU A O 1
ATOM 2428 N N . ILE A 1 303 ? -6.836 1.709 -16.652 1.00 95.69 303 ILE A N 1
ATOM 2429 C CA . ILE A 1 303 ? -7.837 2.231 -17.592 1.00 95.69 303 ILE A CA 1
ATOM 2430 C C . ILE A 1 303 ? -8.641 1.073 -18.189 1.00 95.69 303 ILE A C 1
ATOM 2432 O O . ILE A 1 303 ? -8.329 -0.093 -17.964 1.00 95.69 303 ILE A O 1
ATOM 2436 N N . LYS A 1 304 ? -9.679 1.376 -18.979 1.00 91.75 304 LYS A N 1
ATOM 2437 C CA . LYS A 1 304 ? -10.553 0.349 -19.579 1.00 91.75 304 LYS A CA 1
ATOM 2438 C C . LYS A 1 304 ? -9.801 -0.688 -20.426 1.00 91.75 304 LYS A C 1
ATOM 2440 O O . LYS A 1 304 ? -10.267 -1.812 -20.541 1.00 91.75 304 LYS A O 1
ATOM 2445 N N . SER A 1 305 ? -8.665 -0.314 -21.016 1.00 91.56 305 SER A N 1
ATOM 2446 C CA . SER A 1 305 ? -7.828 -1.202 -21.831 1.00 91.56 305 SER A CA 1
ATOM 2447 C C . SER A 1 305 ? -6.753 -1.959 -21.039 1.00 91.56 305 SER A C 1
ATOM 2449 O O . SER A 1 305 ? -5.942 -2.635 -21.659 1.00 91.56 305 SER A O 1
ATOM 2451 N N . GLY A 1 306 ? -6.708 -1.828 -19.707 1.00 92.81 306 GLY A N 1
ATOM 2452 C CA . GLY A 1 306 ? -5.723 -2.488 -18.844 1.00 92.81 306 GLY A CA 1
ATOM 2453 C C . GLY A 1 306 ? -4.775 -1.517 -18.137 1.00 92.81 306 GLY A C 1
ATOM 2454 O O . GLY A 1 306 ? -5.110 -0.354 -17.881 1.00 92.81 306 GLY A O 1
ATOM 2455 N N . THR A 1 307 ? -3.592 -2.012 -17.776 1.00 96.00 307 THR A N 1
ATOM 2456 C CA . THR A 1 307 ? -2.571 -1.223 -17.072 1.00 96.00 307 THR A CA 1
ATOM 2457 C C . THR A 1 307 ? -1.836 -0.282 -18.023 1.00 96.00 307 THR A C 1
ATOM 2459 O O . THR A 1 307 ? -1.222 -0.715 -18.994 1.00 96.00 307 THR A O 1
ATOM 2462 N N . GLU A 1 308 ? -1.803 1.008 -17.696 1.00 97.25 308 GLU A N 1
ATOM 2463 C CA . GLU A 1 308 ? -0.915 1.973 -18.343 1.00 97.25 308 GLU A CA 1
ATOM 2464 C C . GLU A 1 308 ? 0.225 2.351 -17.395 1.00 97.25 308 GLU A C 1
ATOM 2466 O O . GLU A 1 308 ? -0.008 2.888 -16.311 1.00 97.25 308 GLU A O 1
ATOM 2471 N N . ILE A 1 309 ? 1.461 2.087 -17.816 1.00 96.88 309 ILE A N 1
ATOM 2472 C CA . ILE A 1 309 ? 2.687 2.494 -17.118 1.00 96.88 309 ILE A CA 1
ATOM 2473 C C . ILE A 1 309 ? 3.184 3.810 -17.726 1.00 96.88 309 ILE A C 1
ATOM 2475 O O . ILE A 1 309 ? 3.127 4.000 -18.943 1.00 96.88 309 ILE A O 1
ATOM 2479 N N . GLU A 1 310 ? 3.668 4.725 -16.886 1.00 97.00 310 GLU A N 1
ATOM 2480 C CA . GLU A 1 310 ? 4.186 6.019 -17.336 1.00 97.00 310 GLU A CA 1
ATOM 2481 C C . GLU A 1 310 ? 5.381 5.819 -18.282 1.00 97.00 310 GLU A C 1
ATOM 2483 O O . GLU A 1 310 ? 6.367 5.170 -17.934 1.00 97.00 310 GLU A O 1
ATOM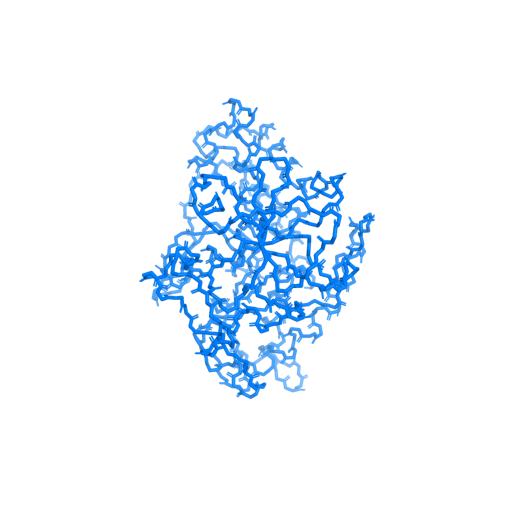 2488 N N . ARG A 1 311 ? 5.295 6.386 -19.490 1.00 95.25 311 ARG A N 1
ATOM 2489 C CA . ARG A 1 311 ? 6.378 6.342 -20.480 1.00 95.25 311 ARG A CA 1
ATOM 2490 C C . ARG A 1 311 ? 7.289 7.542 -20.282 1.00 95.25 311 ARG A C 1
ATOM 2492 O O . ARG A 1 311 ? 6.822 8.679 -20.293 1.00 95.25 311 ARG A O 1
ATOM 2499 N N . LEU A 1 312 ? 8.580 7.287 -20.107 1.00 94.88 312 LEU A N 1
ATOM 2500 C CA . LEU A 1 312 ? 9.568 8.295 -19.736 1.00 94.88 312 LEU A CA 1
ATOM 2501 C C . LEU A 1 312 ? 10.804 8.173 -20.625 1.00 94.88 312 LEU A C 1
ATOM 2503 O O . LEU A 1 312 ? 11.212 7.066 -20.968 1.00 94.88 312 LEU A O 1
ATOM 2507 N N . ASN A 1 313 ? 11.416 9.311 -20.950 1.00 93.44 313 ASN A N 1
ATOM 2508 C CA . ASN A 1 313 ? 12.776 9.341 -21.472 1.00 93.44 313 ASN A CA 1
ATOM 2509 C C . ASN A 1 313 ? 13.732 9.361 -20.274 1.00 93.44 313 ASN A C 1
ATOM 2511 O O . ASN A 1 313 ? 13.795 10.364 -19.562 1.00 93.44 313 ASN A O 1
ATOM 2515 N N . LEU A 1 314 ? 14.382 8.234 -19.994 1.00 95.44 314 LEU A N 1
ATOM 2516 C CA . LEU A 1 314 ? 15.212 8.047 -18.805 1.00 95.44 314 LEU A CA 1
ATOM 2517 C C . LEU A 1 314 ? 16.700 8.143 -19.175 1.00 95.44 314 LEU A C 1
ATOM 2519 O O . LEU A 1 314 ? 17.081 7.606 -20.213 1.00 95.44 314 LEU A O 1
ATOM 2523 N N . PRO A 1 315 ? 17.552 8.755 -18.332 1.00 94.75 315 PRO A N 1
ATOM 2524 C CA . PRO A 1 315 ? 19.002 8.677 -18.500 1.00 94.75 315 PRO A CA 1
ATOM 2525 C C . PRO A 1 315 ? 19.494 7.224 -18.483 1.00 94.75 315 PRO A C 1
ATOM 2527 O O . PRO A 1 315 ? 19.022 6.435 -17.662 1.00 94.75 315 PRO A O 1
ATOM 2530 N N . ASP A 1 316 ? 20.483 6.886 -19.315 1.00 95.56 316 ASP A N 1
ATOM 2531 C CA . ASP A 1 316 ? 20.997 5.511 -19.449 1.00 95.56 316 ASP A CA 1
ATOM 2532 C C . ASP A 1 316 ? 21.438 4.908 -18.109 1.00 95.56 316 ASP A C 1
ATOM 2534 O O . ASP A 1 316 ? 21.118 3.763 -17.797 1.00 95.56 316 ASP A O 1
ATOM 2538 N N . ILE A 1 317 ? 22.100 5.706 -17.266 1.00 95.44 317 ILE A N 1
ATOM 2539 C CA . ILE A 1 317 ? 22.540 5.278 -15.930 1.00 95.44 317 ILE A CA 1
ATOM 2540 C C . ILE A 1 317 ? 21.340 4.832 -15.079 1.00 95.44 317 ILE A C 1
ATOM 2542 O O . ILE A 1 317 ? 21.374 3.772 -14.453 1.00 95.44 317 ILE A O 1
ATOM 2546 N N . LEU A 1 318 ? 20.246 5.600 -15.096 1.00 97.25 318 LEU A N 1
ATOM 2547 C CA . LEU A 1 318 ? 19.026 5.261 -14.365 1.00 97.25 318 LEU A CA 1
ATOM 2548 C C . LEU A 1 318 ? 18.358 4.006 -14.947 1.00 97.25 318 LEU A C 1
ATOM 2550 O O . LEU A 1 318 ? 17.892 3.153 -14.188 1.00 97.25 318 LEU A O 1
ATOM 2554 N N . VAL A 1 319 ? 18.343 3.865 -16.277 1.00 97.12 319 VAL A N 1
ATOM 2555 C CA . VAL A 1 319 ? 17.826 2.668 -16.959 1.00 97.12 319 VAL A CA 1
ATOM 2556 C C . VAL A 1 319 ? 18.569 1.416 -16.498 1.00 97.12 319 VAL A C 1
ATOM 2558 O O . VAL A 1 319 ? 17.921 0.431 -16.145 1.00 97.12 319 VAL A O 1
ATOM 2561 N N . GLU A 1 320 ? 19.900 1.445 -16.438 1.00 97.44 320 GLU A N 1
ATOM 2562 C CA . GLU A 1 320 ? 20.694 0.293 -15.998 1.00 97.44 320 GLU A CA 1
ATOM 2563 C C . GLU A 1 320 ? 20.424 -0.080 -14.532 1.00 97.44 320 GLU A C 1
ATOM 2565 O O . GLU A 1 320 ? 20.292 -1.263 -14.209 1.00 97.44 320 GLU A O 1
ATOM 2570 N N . LYS A 1 321 ? 20.219 0.901 -13.639 1.00 96.62 321 LYS A N 1
ATOM 2571 C CA . LYS A 1 321 ? 19.828 0.620 -12.242 1.00 96.62 321 LYS A CA 1
ATOM 2572 C C . LYS A 1 321 ? 18.450 -0.035 -12.149 1.00 96.62 321 LYS A C 1
ATOM 2574 O O . LYS A 1 321 ? 18.274 -1.000 -11.403 1.00 96.62 321 LYS A O 1
ATOM 2579 N N . ILE A 1 322 ? 17.481 0.461 -12.918 1.00 97.19 322 ILE A N 1
ATOM 2580 C CA . ILE A 1 322 ? 16.129 -0.114 -12.973 1.00 97.19 322 ILE A CA 1
ATOM 2581 C C . ILE A 1 322 ? 16.186 -1.537 -13.544 1.00 97.19 322 ILE A C 1
ATOM 2583 O O . ILE A 1 322 ? 15.578 -2.439 -12.969 1.00 97.19 322 ILE A O 1
ATOM 2587 N N . LYS A 1 323 ? 16.958 -1.776 -14.612 1.00 96.75 323 LYS A N 1
ATOM 2588 C CA . LYS A 1 323 ? 17.160 -3.116 -15.190 1.00 96.75 323 LYS A CA 1
ATOM 2589 C C . LYS A 1 323 ? 17.794 -4.085 -14.197 1.00 96.75 323 LYS A C 1
ATOM 2591 O O . LYS A 1 323 ? 17.332 -5.216 -14.088 1.00 96.75 323 LYS A O 1
ATOM 2596 N N . LYS A 1 324 ? 18.810 -3.652 -13.447 1.00 96.94 324 LYS A N 1
ATOM 2597 C CA . LYS A 1 324 ? 19.428 -4.481 -12.406 1.00 96.94 324 LYS A CA 1
ATOM 2598 C C . LYS A 1 324 ? 18.409 -4.873 -11.333 1.00 96.94 324 LYS A C 1
ATOM 2600 O O . LYS A 1 324 ? 18.285 -6.049 -11.013 1.00 96.94 324 LYS A O 1
ATOM 2605 N N . SER A 1 325 ? 17.631 -3.906 -10.843 1.00 95.75 325 SER A N 1
ATOM 2606 C CA . SER A 1 325 ? 16.542 -4.151 -9.886 1.00 95.75 325 SER A CA 1
ATOM 2607 C C . SER A 1 325 ? 15.498 -5.137 -10.429 1.00 95.75 325 SER A C 1
ATOM 2609 O O . SER A 1 325 ? 15.102 -6.076 -9.740 1.00 95.75 325 SER A O 1
ATOM 2611 N N . TYR A 1 326 ? 15.106 -4.975 -11.695 1.00 96.12 326 TYR A N 1
ATOM 2612 C CA . TYR A 1 326 ? 14.196 -5.879 -12.395 1.00 96.12 326 TYR A CA 1
ATOM 2613 C C . TYR A 1 326 ? 14.733 -7.317 -12.465 1.00 96.12 326 TYR A C 1
ATOM 2615 O O . TYR A 1 326 ? 14.009 -8.261 -12.157 1.00 96.12 326 TYR A O 1
ATOM 2623 N N . GLN A 1 327 ? 16.002 -7.489 -12.849 1.00 95.00 327 GLN A N 1
ATOM 2624 C CA . GLN A 1 327 ? 16.649 -8.801 -12.961 1.00 95.00 327 GLN A CA 1
ATOM 2625 C C . GLN A 1 327 ? 16.771 -9.489 -11.601 1.00 95.00 327 GLN A C 1
ATOM 2627 O O . GLN A 1 327 ? 16.440 -10.665 -11.477 1.00 95.00 327 GLN A O 1
ATOM 2632 N N . GLU A 1 328 ? 17.197 -8.751 -10.572 1.00 92.38 328 GLU A N 1
ATOM 2633 C CA . GLU A 1 328 ? 17.262 -9.260 -9.200 1.00 92.38 328 GLU A CA 1
ATOM 2634 C C . GLU A 1 328 ? 15.888 -9.750 -8.734 1.00 92.38 328 GLU A C 1
ATOM 2636 O O . GLU A 1 328 ? 15.782 -10.853 -8.207 1.00 92.38 328 GLU A O 1
ATOM 2641 N N . LEU A 1 329 ? 14.827 -8.980 -8.991 1.00 89.69 329 LEU A N 1
ATOM 2642 C CA . LEU A 1 329 ? 13.463 -9.355 -8.622 1.00 89.69 329 LEU A CA 1
ATOM 2643 C C . LEU A 1 329 ? 12.943 -10.563 -9.416 1.00 89.69 329 LEU A C 1
ATOM 2645 O O . LEU A 1 329 ? 12.251 -11.410 -8.856 1.00 89.69 329 LEU A O 1
ATOM 2649 N N . GLY A 1 330 ? 13.293 -10.665 -10.701 1.00 87.81 330 GLY A N 1
ATOM 2650 C CA . GLY A 1 330 ? 12.930 -11.797 -11.557 1.00 87.81 330 GLY A CA 1
ATOM 2651 C C . GLY A 1 330 ? 13.574 -13.117 -11.133 1.00 87.81 330 GLY A C 1
ATOM 2652 O O . GLY A 1 330 ? 12.919 -14.156 -11.216 1.00 87.81 330 GLY A O 1
ATOM 2653 N N . ASN A 1 331 ? 14.803 -13.060 -10.611 1.00 86.31 331 ASN A N 1
ATOM 2654 C CA . ASN A 1 331 ? 15.545 -14.218 -10.103 1.00 86.31 331 ASN A CA 1
ATOM 2655 C C . ASN A 1 331 ? 15.019 -14.739 -8.756 1.00 86.31 331 ASN A C 1
ATOM 2657 O O . ASN A 1 331 ? 15.429 -15.811 -8.311 1.00 86.31 331 ASN A O 1
ATOM 2661 N N . ILE A 1 332 ? 14.137 -13.992 -8.086 1.00 76.38 332 ILE A N 1
ATOM 2662 C CA . ILE A 1 332 ? 13.509 -14.436 -6.845 1.00 76.38 332 ILE A CA 1
ATOM 2663 C C . ILE A 1 332 ? 12.259 -15.252 -7.211 1.00 76.38 332 ILE A C 1
ATOM 2665 O O . ILE A 1 332 ? 11.276 -14.699 -7.715 1.00 76.38 332 ILE A O 1
ATOM 2669 N N . LEU A 1 333 ? 12.317 -16.557 -6.902 1.00 61.00 333 LEU A N 1
ATOM 2670 C CA . LEU A 1 333 ? 11.341 -17.640 -7.161 1.00 61.00 333 LEU A CA 1
ATOM 2671 C C . LEU A 1 333 ? 11.432 -18.306 -8.533 1.00 61.00 333 LEU A C 1
ATOM 2673 O O . LEU A 1 333 ? 10.953 -17.700 -9.519 1.00 61.00 333 LEU A O 1
#

pLDDT: mean 91.01, std 9.15, range [57.5, 98.69]

Sequence (333 aa):
MFFYKLKDRILISQSEYSELNRISESEAKESKEIIYILNRINPLKSRRYFSITDPSLFFLKEEGIHLLQKSKKIDYDLPLWLNPFTDYQFPEVYQLREENIFDCDMFVFCATVGVPSLGEEQEDVRMKQFEGNSKIISDYARKAREKSFKGIFAIISDPVDLLCKAVFLTGNKDASGEFDFKGLAADQIRGYGLGVMHARAVYYSKQNTETAEYNREGRAFGPHGRGLVIANSLKKYDESLSEMLTAQTVKANLEVRKTGFKPYIAPALSSGSYPLIATMSGKWHYSATFMGGVFMGAKNRLIKSGTEIERLNLPDILVEKIKKSYQELGNIL